Protein AF-A0A2G8LQI5-F1 (afdb_monomer_lite)

Organism: Stichopus japonicus (NCBI:txid307972)

Radius of gyration: 34.02 Å; chains: 1; bounding box: 77×57×128 Å

InterPro domains:
  IPR004107 Integrase, SAM-like, N-terminal [PF02899] (66-129)
  IPR010998 Integrase/recombinase, N-terminal [G3DSA:1.10.150.130] (59-156)

Structure (mmCIF, N/CA/C/O backbone):
data_AF-A0A2G8LQI5-F1
#
_entry.id   AF-A0A2G8LQI5-F1
#
loop_
_atom_site.group_PDB
_atom_site.id
_atom_site.type_symbol
_atom_site.label_atom_id
_atom_site.label_alt_id
_atom_site.label_comp_id
_atom_site.label_asym_id
_atom_site.label_entity_id
_atom_site.label_seq_id
_atom_site.pdbx_PDB_ins_code
_atom_site.Cartn_x
_atom_site.Cartn_y
_atom_site.Cartn_z
_atom_site.occupancy
_atom_site.B_iso_or_equiv
_atom_site.auth_seq_id
_atom_site.auth_comp_id
_atom_site.auth_asym_id
_atom_site.auth_atom_id
_atom_site.pdbx_PDB_model_num
ATOM 1 N N . MET A 1 1 ? -7.676 10.134 96.096 1.00 40.41 1 MET A N 1
ATOM 2 C CA . MET A 1 1 ? -7.642 11.490 95.504 1.00 40.41 1 MET A CA 1
ATOM 3 C C . MET A 1 1 ? -8.147 11.347 94.068 1.00 40.41 1 MET A C 1
ATOM 5 O O . MET A 1 1 ? -7.369 10.900 93.247 1.00 40.41 1 MET A O 1
ATOM 9 N N . VAL A 1 2 ? -9.440 11.398 93.711 1.00 31.50 2 VAL A N 1
ATOM 10 C CA . VAL A 1 2 ? -10.546 12.344 94.015 1.00 31.50 2 VAL A CA 1
ATOM 11 C C . VAL A 1 2 ? -10.170 13.766 93.579 1.00 31.50 2 VAL A C 1
ATOM 13 O O . VAL A 1 2 ? -9.143 14.243 94.061 1.00 31.50 2 VAL A O 1
ATOM 16 N N . PRO A 1 3 ? -10.900 14.379 92.617 1.00 37.12 3 PRO A N 1
ATOM 17 C CA . PRO A 1 3 ? -12.287 14.873 92.802 1.00 37.12 3 PRO A CA 1
ATOM 18 C C . PRO A 1 3 ? -13.317 14.183 91.868 1.00 37.12 3 PRO A C 1
ATOM 20 O O . PRO A 1 3 ? -13.000 13.973 90.705 1.00 37.12 3 PRO A O 1
ATOM 23 N N . THR A 1 4 ? -14.497 13.653 92.258 1.00 32.59 4 THR A N 1
ATOM 24 C CA . THR A 1 4 ? -15.730 14.234 92.876 1.00 32.59 4 THR A CA 1
ATOM 25 C C . THR A 1 4 ? -16.181 15.529 92.209 1.00 32.59 4 THR A C 1
ATOM 27 O O . THR A 1 4 ? -15.382 16.442 92.098 1.00 32.59 4 THR A O 1
ATOM 30 N N . HIS A 1 5 ? -17.433 15.794 91.848 1.00 31.67 5 HIS A N 1
ATOM 31 C CA . HIS A 1 5 ? -18.738 15.122 91.765 1.00 31.67 5 HIS A CA 1
ATOM 32 C C . HIS A 1 5 ? -19.637 16.230 91.159 1.00 31.67 5 HIS A C 1
ATOM 34 O O . HIS A 1 5 ? -19.403 17.396 91.458 1.00 31.67 5 HIS A O 1
ATOM 40 N N . HIS A 1 6 ? -20.670 15.921 90.373 1.00 31.66 6 HIS A N 1
ATOM 41 C CA . HIS A 1 6 ? -22.057 16.231 90.760 1.00 31.66 6 HIS A CA 1
ATOM 42 C C . HIS A 1 6 ? -23.078 15.896 89.666 1.00 31.66 6 HIS A C 1
ATOM 44 O O . HIS A 1 6 ? -22.913 16.168 88.483 1.00 31.66 6 HIS A O 1
ATOM 50 N N . ARG A 1 7 ? -24.143 15.264 90.161 1.00 32.34 7 ARG A N 1
ATOM 51 C CA . ARG A 1 7 ? -25.427 14.923 89.547 1.00 32.34 7 ARG A CA 1
ATOM 52 C C . ARG A 1 7 ? -26.179 16.180 89.085 1.00 32.34 7 ARG A C 1
ATOM 54 O O . ARG A 1 7 ? -26.126 17.176 89.795 1.00 32.34 7 ARG A O 1
ATOM 61 N N . ASN A 1 8 ? -27.034 16.072 88.066 1.00 30.62 8 ASN A N 1
ATOM 62 C CA . ASN A 1 8 ? -28.477 15.936 88.315 1.00 30.62 8 ASN A CA 1
ATOM 63 C C . ASN A 1 8 ? -29.303 15.646 87.059 1.00 30.62 8 ASN A C 1
ATOM 65 O O . ASN A 1 8 ? -28.970 16.048 85.951 1.00 30.62 8 ASN A O 1
ATOM 69 N N . ALA A 1 9 ? -30.388 14.916 87.309 1.00 35.66 9 ALA A N 1
ATOM 70 C CA . ALA A 1 9 ? -31.446 14.557 86.388 1.00 35.66 9 ALA A CA 1
ATOM 71 C C . ALA A 1 9 ? -32.364 15.745 86.067 1.00 35.66 9 ALA A C 1
ATOM 73 O O . ALA A 1 9 ? -32.581 16.623 86.901 1.00 35.66 9 ALA A O 1
ATOM 74 N N . GLY A 1 10 ? -32.967 15.689 84.883 1.00 29.38 10 GLY A N 1
ATOM 75 C CA . GLY A 1 10 ? -34.082 16.530 84.472 1.00 29.38 10 GLY A CA 1
ATOM 76 C C . GLY A 1 10 ? -34.367 16.318 82.989 1.00 29.38 10 GLY A C 1
ATOM 77 O O . GLY A 1 10 ? -33.642 16.838 82.149 1.00 29.38 10 GLY A O 1
ATOM 78 N N . GLY A 1 11 ? -35.405 15.539 82.660 1.00 32.41 11 GLY A N 1
ATOM 79 C CA . GLY A 1 11 ? -36.048 15.661 81.344 1.00 32.41 11 GLY A CA 1
ATOM 80 C C . GLY A 1 11 ? -36.571 17.094 81.163 1.00 32.41 11 GLY A C 1
ATOM 81 O O . GLY A 1 11 ? -36.714 17.804 82.164 1.00 32.41 11 GLY A O 1
ATOM 82 N N . PRO A 1 12 ? -36.921 17.531 79.939 1.00 35.00 12 PRO A N 1
ATOM 83 C CA . PRO A 1 12 ? -38.186 17.035 79.399 1.00 35.00 12 PRO A CA 1
ATOM 84 C C . PRO A 1 12 ? -38.341 17.084 77.855 1.00 35.00 12 PRO A C 1
ATOM 86 O O . PRO A 1 12 ? -37.499 17.581 77.116 1.00 35.00 12 PRO A O 1
ATOM 89 N N . THR A 1 13 ? -39.510 16.601 77.425 1.00 32.75 13 THR A N 1
ATOM 90 C CA . THR A 1 13 ? -40.293 17.036 76.254 1.00 32.75 13 THR A CA 1
ATOM 91 C C . THR A 1 13 ? -39.744 16.753 74.853 1.00 32.75 13 THR A C 1
ATOM 93 O O . THR A 1 13 ? -39.000 17.525 74.257 1.00 32.75 13 THR A O 1
ATOM 96 N N . ILE A 1 14 ? -40.298 15.690 74.262 1.00 35.06 14 ILE A N 1
ATOM 97 C CA . ILE A 1 14 ? -40.429 15.514 72.815 1.00 35.06 14 ILE A CA 1
ATOM 98 C C . ILE A 1 14 ? -41.298 16.659 72.274 1.00 35.06 14 ILE A C 1
ATOM 100 O O . ILE A 1 14 ? -42.486 16.739 72.587 1.00 35.06 14 ILE A O 1
ATOM 104 N N . GLN A 1 15 ? -40.713 17.529 71.453 1.00 33.00 15 GLN A N 1
ATOM 105 C CA . GLN A 1 15 ? -41.453 18.419 70.560 1.00 33.00 15 GLN A CA 1
ATOM 106 C C . GLN A 1 15 ? -41.235 17.956 69.122 1.00 33.00 15 GLN A C 1
ATOM 108 O O . GLN A 1 15 ? -40.106 17.872 68.644 1.00 33.00 15 GLN A O 1
ATOM 113 N N . ILE A 1 16 ? -42.343 17.634 68.461 1.00 35.78 16 ILE A N 1
ATOM 114 C CA . ILE A 1 16 ? -42.444 17.317 67.038 1.00 35.78 16 ILE A CA 1
ATOM 115 C C . ILE A 1 16 ? -42.474 18.645 66.271 1.00 35.78 16 ILE A C 1
ATOM 117 O O . ILE A 1 16 ? -43.413 19.416 66.483 1.00 35.78 16 ILE A O 1
ATOM 121 N N . PRO A 1 17 ? -41.532 18.922 65.353 1.00 34.59 17 PRO A N 1
ATOM 122 C CA . PRO A 1 17 ? -41.708 19.975 64.371 1.00 34.59 17 PRO A CA 1
ATOM 123 C C . PRO A 1 17 ? -42.418 19.408 63.138 1.00 34.59 17 PRO A C 1
ATOM 125 O O . PRO A 1 17 ? -41.944 18.504 62.452 1.00 34.59 17 PRO A O 1
ATOM 128 N N . THR A 1 18 ? -43.590 19.985 62.923 1.00 32.88 18 THR A N 1
ATOM 129 C CA . THR A 1 18 ? -44.419 20.088 61.724 1.00 32.88 18 THR A CA 1
ATOM 130 C C . THR A 1 18 ? -43.681 19.965 60.387 1.00 32.88 18 THR A C 1
ATOM 132 O O . THR A 1 18 ? -42.582 20.477 60.180 1.00 32.88 18 THR A O 1
ATOM 135 N N . GLY A 1 19 ? -44.345 19.281 59.454 1.00 32.38 19 GLY A N 1
ATOM 136 C CA . GLY A 1 19 ? -43.766 18.801 58.211 1.00 32.38 19 GLY A CA 1
ATOM 137 C C . GLY A 1 19 ? -43.373 19.887 57.211 1.00 32.38 19 GLY A C 1
ATOM 138 O O . GLY A 1 19 ? -44.111 20.831 56.939 1.00 32.38 19 GLY A O 1
ATOM 139 N N . ARG A 1 20 ? -42.221 19.661 56.578 1.00 35.16 20 ARG A N 1
ATOM 140 C CA . ARG A 1 20 ? -41.921 20.142 55.229 1.00 35.16 20 ARG A CA 1
ATOM 141 C C . ARG A 1 20 ? -42.228 19.006 54.258 1.00 35.16 20 ARG A C 1
ATOM 143 O O . ARG A 1 20 ? -41.591 17.959 54.323 1.00 35.16 20 ARG A O 1
ATOM 150 N N . GLN A 1 21 ? -43.206 19.212 53.380 1.00 37.56 21 GLN A N 1
ATOM 151 C CA . GLN A 1 21 ? -43.431 18.342 52.227 1.00 37.56 21 GLN A CA 1
ATOM 152 C C . GLN A 1 21 ? -42.153 18.300 51.378 1.00 37.56 21 GLN A C 1
ATOM 154 O O . GLN A 1 21 ? -41.663 19.337 50.929 1.00 37.56 21 GLN A O 1
ATOM 159 N N . ALA A 1 22 ? -41.604 17.103 51.184 1.00 36.16 22 ALA A N 1
ATOM 160 C CA . ALA A 1 22 ? -40.599 16.852 50.162 1.00 36.16 22 ALA A CA 1
ATOM 161 C C . ALA A 1 22 ? -41.266 16.956 48.775 1.00 36.16 22 ALA A C 1
ATOM 163 O O . ALA A 1 22 ? -42.381 16.451 48.616 1.00 36.16 22 ALA A O 1
ATOM 164 N N . PRO A 1 23 ? -40.631 17.578 47.766 1.00 36.12 23 PRO A N 1
ATOM 165 C CA . PRO A 1 23 ? -41.157 17.543 46.409 1.00 36.12 23 PRO A CA 1
ATOM 166 C C . PRO A 1 23 ? -41.102 16.105 45.876 1.00 36.12 23 PRO A C 1
ATOM 168 O O . PRO A 1 23 ? -40.098 15.410 46.048 1.00 36.12 23 PRO A O 1
ATOM 171 N N . LEU A 1 24 ? -42.189 15.673 45.235 1.00 40.00 24 LEU A N 1
ATOM 172 C CA . LEU A 1 24 ? -42.291 14.411 44.499 1.00 40.00 24 LEU A CA 1
ATOM 173 C C . LEU A 1 24 ? -41.143 14.268 43.480 1.00 40.00 24 LEU A C 1
ATOM 175 O O . LEU A 1 24 ? -40.733 15.271 42.888 1.00 40.00 24 LEU A O 1
ATOM 179 N N . PRO A 1 25 ? -40.634 13.047 43.231 1.00 33.56 25 PRO A N 1
ATOM 180 C CA . PRO A 1 25 ? -39.611 12.836 42.222 1.00 33.56 25 PRO A CA 1
ATOM 181 C C . PRO A 1 25 ? -40.220 13.084 40.842 1.00 33.56 25 PRO A C 1
ATOM 183 O O . PRO A 1 25 ? -41.088 12.342 40.389 1.00 33.56 25 PRO A O 1
ATOM 186 N N . THR A 1 26 ? -39.765 14.144 40.179 1.00 37.22 26 THR A N 1
ATOM 187 C CA . THR A 1 26 ? -40.088 14.427 38.783 1.00 37.22 26 THR A CA 1
ATOM 188 C C . THR A 1 26 ? -39.601 13.257 37.933 1.00 37.22 26 THR A C 1
ATOM 190 O O . THR A 1 26 ? -38.397 12.985 37.873 1.00 37.22 26 THR A O 1
ATOM 193 N N . GLU A 1 27 ? -40.535 12.543 37.306 1.00 34.50 27 GLU A N 1
ATOM 194 C CA . GLU A 1 27 ? -40.234 11.526 36.305 1.00 34.50 27 GLU A CA 1
ATOM 195 C C . GLU A 1 27 ? -39.302 12.129 35.250 1.00 34.50 27 GLU A C 1
ATOM 197 O O . GLU A 1 27 ? -39.616 13.130 34.601 1.00 34.50 27 GLU A O 1
ATOM 202 N N . ARG A 1 28 ? -38.110 11.542 35.104 1.00 37.41 28 ARG A N 1
ATOM 203 C CA . ARG A 1 28 ? -37.225 11.887 33.993 1.00 37.41 28 ARG A CA 1
ATOM 204 C C . ARG A 1 28 ? -37.904 11.394 32.716 1.00 37.41 28 ARG A C 1
ATOM 206 O O . ARG A 1 28 ? -38.265 10.217 32.677 1.00 37.41 28 ARG A O 1
ATOM 213 N N . PRO A 1 29 ? -38.040 12.222 31.669 1.00 34.25 29 PRO A N 1
ATOM 214 C CA . PRO A 1 29 ? -38.559 11.740 30.402 1.00 34.25 29 PRO A CA 1
ATOM 215 C C . PRO A 1 29 ? -37.653 10.616 29.891 1.00 34.25 29 PRO A C 1
ATOM 217 O O . PRO A 1 29 ? -36.450 10.801 29.680 1.00 34.25 29 PRO A O 1
ATOM 220 N N . HIS A 1 30 ? -38.240 9.430 29.747 1.00 34.91 30 HIS A N 1
ATOM 221 C CA . HIS A 1 30 ? -37.615 8.273 29.130 1.00 34.91 30 HIS A CA 1
ATOM 222 C C . HIS A 1 30 ? -37.471 8.576 27.638 1.00 34.91 30 HIS A C 1
ATOM 224 O O . HIS A 1 30 ? -38.396 8.374 26.854 1.00 34.91 30 HIS A O 1
ATOM 230 N N . ASN A 1 31 ? -36.330 9.148 27.251 1.00 37.12 31 ASN A N 1
ATOM 231 C CA . ASN A 1 31 ? -36.003 9.286 25.840 1.00 37.12 31 ASN A CA 1
ATOM 232 C C . ASN A 1 31 ? -35.772 7.878 25.272 1.00 37.12 31 ASN A C 1
ATOM 234 O O . ASN A 1 31 ? -34.944 7.146 25.825 1.00 37.12 31 ASN A O 1
ATOM 238 N N . PRO A 1 32 ? -36.466 7.491 24.188 1.00 33.66 32 PRO A N 1
ATOM 239 C CA . PRO A 1 32 ? -36.180 6.237 23.511 1.00 33.66 32 PRO A CA 1
ATOM 240 C C . PRO A 1 32 ? -34.728 6.248 23.002 1.00 33.66 32 PRO A C 1
ATOM 242 O O . PRO A 1 32 ? -34.177 7.328 22.743 1.00 33.66 32 PRO A O 1
ATOM 245 N N . PRO A 1 33 ? -34.083 5.075 22.867 1.00 36.00 33 PRO A N 1
ATOM 246 C CA . PRO A 1 33 ? -32.725 4.995 22.353 1.00 36.00 33 PRO A CA 1
ATOM 247 C C . PRO A 1 33 ? -32.666 5.683 20.989 1.00 36.00 33 PRO A C 1
ATOM 249 O O . PRO A 1 33 ? -33.419 5.359 20.069 1.00 36.00 33 PRO A O 1
ATOM 252 N N . ARG A 1 34 ? -31.792 6.688 20.876 1.00 37.09 34 ARG A N 1
ATOM 253 C CA . ARG A 1 34 ? -31.523 7.356 19.606 1.00 37.09 34 ARG A CA 1
ATOM 254 C C . ARG A 1 34 ? -30.952 6.310 18.660 1.00 37.09 34 ARG A C 1
ATOM 256 O O . ARG A 1 34 ? -29.820 5.872 18.839 1.00 37.09 34 ARG A O 1
ATOM 263 N N . HIS A 1 35 ? -31.723 5.936 17.646 1.00 34.88 35 HIS A N 1
ATOM 264 C CA . HIS A 1 35 ? -31.191 5.255 16.476 1.00 34.88 35 HIS A CA 1
ATOM 265 C C . HIS A 1 35 ? -30.284 6.244 15.739 1.00 34.88 35 HIS A C 1
ATOM 267 O O . HIS A 1 35 ? -30.716 6.965 14.844 1.00 34.88 35 HIS A O 1
ATOM 273 N N . HIS A 1 36 ? -29.027 6.335 16.164 1.00 44.41 36 HIS A N 1
ATOM 274 C CA . HIS A 1 36 ? -27.997 6.919 15.328 1.00 44.41 36 HIS A CA 1
ATOM 275 C C . HIS A 1 36 ? -27.775 5.937 14.180 1.00 44.41 36 HIS A C 1
ATOM 277 O O . HIS A 1 36 ? -27.296 4.824 14.400 1.00 44.41 36 HIS A O 1
ATOM 283 N N . GLU A 1 37 ? -28.160 6.324 12.959 1.00 47.41 37 GLU A N 1
ATOM 284 C CA . GLU A 1 37 ? -27.655 5.636 11.774 1.00 47.41 37 GLU A CA 1
ATOM 285 C C . GLU A 1 37 ? -26.129 5.581 11.900 1.00 47.41 37 GLU A C 1
ATOM 287 O O . GLU A 1 37 ? -25.498 6.619 12.141 1.00 47.41 37 GLU A O 1
ATOM 292 N N . PRO A 1 38 ? -25.519 4.386 11.819 1.00 52.34 38 PRO A N 1
ATOM 293 C CA . PRO A 1 38 ? -24.093 4.274 12.020 1.00 52.34 38 PRO A CA 1
ATOM 294 C C . PRO A 1 38 ? -23.386 5.123 10.953 1.00 52.34 38 PRO A C 1
ATOM 296 O O . PRO A 1 38 ? -23.703 4.990 9.765 1.00 52.34 38 PRO A O 1
ATOM 299 N N . PRO A 1 39 ? -22.442 5.998 11.344 1.00 55.47 39 PRO A N 1
ATOM 300 C CA . PRO A 1 39 ? -21.704 6.822 10.398 1.00 55.47 39 PRO A CA 1
ATOM 301 C C . PRO A 1 39 ? -21.092 5.935 9.314 1.00 55.47 39 PRO A C 1
ATOM 303 O O . PRO A 1 39 ? -20.431 4.935 9.592 1.00 55.47 39 PRO A O 1
ATOM 306 N N . SER A 1 40 ? -21.326 6.298 8.055 1.00 63.81 40 SER A N 1
ATOM 307 C CA . SER A 1 40 ? -20.997 5.460 6.896 1.00 63.81 40 SER A CA 1
ATOM 308 C C . SER A 1 40 ? -19.489 5.269 6.669 1.00 63.81 40 SER A C 1
ATOM 310 O O . SER A 1 40 ? -19.091 4.392 5.898 1.00 63.81 40 SER A O 1
ATOM 312 N N . SER A 1 41 ? -18.638 6.048 7.351 1.00 80.06 41 SER A N 1
ATOM 313 C CA . SER A 1 41 ? -17.176 5.987 7.254 1.00 80.06 41 SER A CA 1
ATOM 314 C C . SER A 1 41 ? -16.494 6.213 8.607 1.00 80.06 41 SER A C 1
ATOM 316 O O . SER A 1 41 ? -16.906 7.072 9.386 1.00 80.06 41 SER A O 1
ATOM 318 N N . CYS A 1 42 ? -15.379 5.512 8.852 1.00 84.06 42 CYS A N 1
ATOM 319 C CA . CYS A 1 42 ? -14.547 5.675 10.049 1.00 84.06 42 CYS A CA 1
ATOM 320 C C . CYS A 1 42 ? -14.010 7.100 10.213 1.00 84.06 42 CYS A C 1
ATOM 322 O O . CYS A 1 42 ? -13.712 7.533 11.323 1.00 84.06 42 CYS A O 1
ATOM 324 N N . VAL A 1 43 ? -13.825 7.804 9.092 1.00 87.56 43 VAL A N 1
ATOM 325 C CA . VAL A 1 43 ? -13.369 9.197 9.069 1.00 87.56 43 VAL A CA 1
ATOM 326 C C . VAL A 1 43 ? -14.443 10.111 9.637 1.00 87.56 43 VAL A C 1
ATOM 328 O O . VAL A 1 43 ? -14.124 10.993 10.425 1.00 87.56 43 VAL A O 1
ATOM 331 N N . GLU A 1 44 ? -15.706 9.860 9.297 1.00 86.38 44 GLU A N 1
ATOM 332 C CA . GLU A 1 44 ? -16.818 10.670 9.782 1.00 86.38 44 GLU A CA 1
ATOM 333 C C . GLU A 1 44 ? -17.021 10.494 11.285 1.00 86.38 44 GLU A C 1
ATOM 335 O O . GLU A 1 44 ? -17.158 11.477 12.005 1.00 86.38 44 GLU A O 1
ATOM 340 N N . THR A 1 45 ? -16.919 9.261 11.793 1.00 85.88 45 THR A N 1
ATOM 341 C CA . THR A 1 45 ? -16.983 9.020 13.242 1.00 85.88 45 THR A CA 1
ATOM 342 C C . THR A 1 45 ? -15.888 9.769 13.997 1.00 85.88 45 THR A C 1
ATOM 344 O O . THR A 1 45 ? -16.149 10.382 15.029 1.00 85.88 45 THR A O 1
ATOM 347 N N . LEU A 1 46 ? -14.656 9.741 13.478 1.00 86.62 46 LEU A N 1
ATOM 348 C CA . LEU A 1 46 ? -13.532 10.432 14.103 1.00 86.62 46 LEU A CA 1
ATOM 349 C C . LEU A 1 46 ? -13.698 11.958 14.040 1.00 86.62 46 LEU A C 1
ATOM 351 O O . LEU A 1 46 ? -13.436 12.635 15.033 1.00 86.62 46 LEU A O 1
ATOM 355 N N . ARG A 1 47 ? -14.172 12.493 12.908 1.00 90.06 47 ARG A N 1
ATOM 356 C CA . ARG A 1 47 ? -14.476 13.921 12.746 1.00 90.06 47 ARG A CA 1
ATOM 357 C C . ARG A 1 47 ? -15.522 14.377 13.762 1.00 90.06 47 ARG A C 1
ATOM 359 O O . ARG A 1 47 ? -15.270 15.328 14.498 1.00 90.06 47 ARG A O 1
ATOM 366 N N . LEU A 1 48 ? -16.651 13.670 13.846 1.00 87.94 48 LEU A N 1
ATOM 367 C CA . LEU A 1 48 ? -17.731 13.965 14.792 1.00 87.94 48 LEU A CA 1
ATOM 368 C C . LEU A 1 48 ? -17.255 13.882 16.245 1.00 87.94 48 LEU A C 1
ATOM 370 O O . LEU A 1 48 ? -17.604 14.738 17.055 1.00 87.94 48 LEU A O 1
ATOM 374 N N . SER A 1 49 ? -16.424 12.889 16.575 1.00 87.25 49 SER A N 1
ATOM 375 C CA . SER A 1 49 ? -15.842 12.746 17.912 1.00 87.25 49 SER A CA 1
ATOM 376 C C . SER A 1 49 ? -14.985 13.958 18.296 1.00 87.25 49 SER A C 1
ATOM 378 O O . SER A 1 49 ? -15.165 14.518 19.376 1.00 87.25 49 SER A O 1
ATOM 380 N N . LEU A 1 50 ? -14.111 14.424 17.397 1.00 89.31 50 LEU A N 1
ATOM 381 C CA . LEU A 1 50 ? -13.271 15.602 17.634 1.00 89.31 50 LEU A CA 1
ATOM 382 C C . LEU A 1 50 ? -14.096 16.889 17.750 1.00 89.31 50 LEU A C 1
ATOM 384 O O . LEU A 1 50 ? -13.852 17.697 18.643 1.00 89.31 50 LEU A O 1
ATOM 388 N N . GLN A 1 51 ? -15.107 17.060 16.901 1.00 90.75 51 GLN A N 1
ATOM 389 C CA . GLN A 1 51 ? -16.008 18.211 16.985 1.00 90.75 51 GLN A CA 1
ATOM 390 C C . GLN A 1 51 ? -16.809 18.208 18.295 1.00 90.75 51 GLN A C 1
ATOM 392 O O . GLN A 1 51 ? -16.933 19.243 18.945 1.00 90.75 51 GLN A O 1
ATOM 397 N N . THR A 1 52 ? -17.281 17.039 18.737 1.00 89.62 52 THR A N 1
ATOM 398 C CA . THR A 1 52 ? -17.986 16.880 20.023 1.00 89.62 52 THR A CA 1
ATOM 399 C C . THR A 1 52 ? -17.069 17.175 21.213 1.00 89.62 52 THR A C 1
ATOM 401 O O . THR A 1 52 ? -17.522 17.708 22.222 1.00 89.62 52 THR A O 1
ATOM 404 N N . ALA A 1 53 ? -15.769 16.896 21.087 1.00 89.19 53 ALA A N 1
ATOM 405 C CA . ALA A 1 53 ? -14.755 17.265 22.075 1.00 89.19 53 ALA A CA 1
ATOM 406 C C . ALA A 1 53 ? -14.368 18.762 22.046 1.00 89.19 53 ALA A C 1
ATOM 408 O O . ALA A 1 53 ? -13.510 19.182 22.821 1.00 89.19 53 ALA A O 1
ATOM 409 N N . GLY A 1 54 ? -14.989 19.572 21.179 1.00 94.12 54 GLY A N 1
ATOM 410 C CA . GLY A 1 54 ? -14.790 21.021 21.108 1.00 94.12 54 GLY A CA 1
ATOM 411 C C . GLY A 1 54 ? -13.641 21.473 20.203 1.00 94.12 54 GLY A C 1
ATOM 412 O O . GLY A 1 54 ? -13.284 22.651 20.225 1.00 94.12 54 GLY A O 1
ATOM 413 N N . PHE A 1 55 ? -13.051 20.577 19.403 1.00 94.81 55 PHE A N 1
ATOM 414 C CA . PHE A 1 55 ? -12.025 20.973 18.436 1.00 94.81 55 PHE A CA 1
ATOM 415 C C . PHE A 1 55 ? -12.646 21.702 17.230 1.00 94.81 55 PHE A C 1
ATOM 417 O O . PHE A 1 55 ? -13.703 21.285 16.745 1.00 94.81 55 PHE A O 1
ATOM 424 N N . PRO A 1 56 ? -11.988 22.750 16.691 1.00 95.81 56 PRO A N 1
ATOM 425 C CA . PRO A 1 56 ? -12.447 23.420 15.477 1.00 95.81 56 PRO A CA 1
ATOM 426 C C . PRO A 1 56 ? -12.560 22.455 14.280 1.00 95.81 56 PRO A C 1
ATOM 428 O O . PRO A 1 56 ? -11.734 21.542 14.168 1.00 95.81 56 PRO A O 1
ATOM 431 N N . PRO A 1 57 ? -13.506 22.671 13.342 1.00 92.75 57 PRO A N 1
ATOM 432 C CA . PRO A 1 57 ? -13.696 21.795 12.181 1.00 92.75 57 PRO A CA 1
ATOM 433 C C . PRO A 1 57 ? -12.421 21.566 11.358 1.00 92.75 57 PRO A C 1
ATOM 435 O O . PRO A 1 57 ? -12.116 20.428 11.016 1.00 92.75 57 PRO A O 1
ATOM 438 N N . GLU A 1 58 ? -11.624 22.614 11.135 1.00 94.75 58 GLU A N 1
ATOM 439 C CA . GLU A 1 58 ? -10.360 22.523 10.389 1.00 94.75 58 GLU A CA 1
ATOM 440 C C . GLU A 1 58 ? -9.335 21.602 11.071 1.00 94.75 58 GLU A C 1
ATOM 442 O O . GLU A 1 58 ? -8.616 20.853 10.408 1.00 94.75 58 GLU A O 1
ATOM 447 N N . VAL A 1 59 ? -9.290 21.603 12.409 1.00 94.62 59 VAL A N 1
ATOM 448 C CA . VAL A 1 59 ? -8.416 20.705 13.180 1.00 94.62 59 VAL A CA 1
ATOM 449 C C . VAL A 1 59 ? -8.894 19.262 13.048 1.00 94.62 59 VAL A C 1
ATOM 451 O O . VAL A 1 59 ? -8.074 18.357 12.885 1.00 94.62 59 VAL A O 1
ATOM 454 N N . ALA A 1 60 ? -10.211 19.040 13.085 1.00 92.00 60 ALA A N 1
ATOM 455 C CA . ALA A 1 60 ? -10.788 17.717 12.881 1.00 92.00 60 ALA A CA 1
ATOM 456 C C . ALA A 1 60 ? -10.478 17.177 11.475 1.00 92.00 60 ALA A C 1
ATOM 458 O O . ALA A 1 60 ? -10.097 16.013 11.350 1.00 92.00 60 ALA A O 1
ATOM 459 N N . ASP A 1 61 ? -10.556 18.020 10.442 1.00 91.56 61 ASP A N 1
ATOM 460 C CA . ASP A 1 61 ? -10.232 17.640 9.063 1.00 91.56 61 ASP A CA 1
ATOM 461 C C . ASP A 1 61 ? -8.758 17.240 8.895 1.00 91.56 61 ASP A C 1
ATOM 463 O O . ASP A 1 61 ? -8.457 16.181 8.341 1.00 91.56 61 ASP A O 1
ATOM 467 N N . ILE A 1 62 ? -7.825 18.000 9.473 1.00 93.88 62 ILE A N 1
ATOM 468 C CA . ILE A 1 62 ? -6.399 17.630 9.458 1.00 93.88 62 ILE A CA 1
ATOM 469 C C . ILE A 1 62 ? -6.153 16.332 10.243 1.00 93.88 62 ILE A C 1
ATOM 471 O O . ILE A 1 62 ? -5.351 15.482 9.841 1.00 93.88 62 ILE A O 1
ATOM 475 N N . ALA A 1 63 ? -6.831 16.149 11.376 1.00 92.12 63 ALA A N 1
ATOM 476 C CA . ALA A 1 63 ? -6.650 14.970 12.213 1.00 92.12 63 ALA A CA 1
ATOM 477 C C . ALA A 1 63 ? -7.123 13.684 11.519 1.00 92.12 63 ALA A C 1
ATOM 479 O O . ALA A 1 63 ? -6.467 12.642 11.643 1.00 92.12 63 ALA A O 1
ATOM 480 N N . VAL A 1 64 ? -8.223 13.729 10.759 1.00 90.25 64 VAL A N 1
ATOM 481 C CA . VAL A 1 64 ? -8.689 12.547 10.020 1.00 90.25 64 VAL A CA 1
ATOM 482 C C . VAL A 1 64 ? -7.758 12.175 8.860 1.00 90.25 64 VAL A C 1
ATOM 484 O O . VAL A 1 64 ? -7.596 10.982 8.575 1.00 90.25 64 VAL A O 1
ATOM 487 N N . ASP A 1 65 ? -7.056 13.152 8.275 1.00 90.31 65 ASP A N 1
ATOM 488 C CA . ASP A 1 65 ? -6.058 12.942 7.216 1.00 90.31 65 ASP A CA 1
ATOM 489 C C . ASP A 1 65 ? -4.807 12.183 7.686 1.00 90.31 65 ASP A C 1
ATOM 491 O O . ASP A 1 65 ? -4.078 11.596 6.875 1.00 90.31 65 ASP A O 1
ATOM 495 N N . ALA A 1 66 ? -4.590 12.073 9.003 1.00 89.94 66 ALA A N 1
ATOM 496 C CA . ALA A 1 66 ? -3.537 11.229 9.567 1.00 89.94 66 ALA A CA 1
ATOM 497 C C . ALA A 1 66 ? -3.659 9.759 9.116 1.00 89.94 66 ALA A C 1
ATOM 499 O O . ALA A 1 66 ? -2.669 9.016 9.056 1.00 89.94 66 ALA A O 1
ATOM 500 N N . ARG A 1 67 ? -4.872 9.305 8.768 1.00 89.62 67 ARG A N 1
ATOM 501 C CA . ARG A 1 67 ? -5.115 7.951 8.271 1.00 89.62 67 ARG A CA 1
ATOM 502 C C . ARG A 1 67 ? -5.142 7.942 6.741 1.00 89.62 67 ARG A C 1
ATOM 504 O O . ARG A 1 67 ? -6.080 8.396 6.103 1.00 89.62 67 ARG A O 1
ATOM 511 N N . ARG A 1 68 ? -4.142 7.291 6.130 1.00 88.50 68 ARG A N 1
ATOM 512 C CA . ARG A 1 68 ? -4.066 7.117 4.663 1.00 88.50 68 ARG A CA 1
ATOM 513 C C . ARG A 1 68 ? -5.376 6.577 4.076 1.00 88.50 68 ARG A C 1
ATOM 515 O O . ARG A 1 68 ? -5.918 5.597 4.591 1.00 88.50 68 ARG A O 1
ATOM 522 N N . GLN A 1 69 ? -5.772 7.082 2.906 1.00 87.94 69 GLN A N 1
ATOM 523 C CA . GLN A 1 69 ? -6.986 6.653 2.189 1.00 87.94 69 GLN A CA 1
ATOM 524 C C . GLN A 1 69 ? -7.101 5.129 1.999 1.00 87.94 69 GLN A C 1
ATOM 526 O O . GLN A 1 69 ? -8.195 4.572 2.055 1.00 87.94 69 GLN A O 1
ATOM 531 N N . SER A 1 70 ? -5.987 4.412 1.794 1.00 88.00 70 SER A N 1
ATOM 532 C CA . SER A 1 70 ? -6.019 2.944 1.693 1.00 88.00 70 SER A CA 1
ATOM 533 C C . SER A 1 70 ? -6.474 2.272 2.994 1.00 88.00 70 SER A C 1
ATOM 535 O O . SER A 1 70 ? -7.133 1.233 2.963 1.00 88.00 70 SER A O 1
ATOM 537 N N . THR A 1 71 ? -6.094 2.848 4.136 1.00 90.56 71 THR A N 1
ATOM 538 C CA . THR A 1 71 ? -6.484 2.381 5.467 1.00 90.56 71 THR A CA 1
ATOM 539 C C . THR A 1 71 ? -7.940 2.731 5.743 1.00 90.56 71 THR A C 1
ATOM 541 O O . THR A 1 71 ? -8.661 1.839 6.171 1.00 90.56 71 THR A O 1
ATOM 544 N N . VAL A 1 72 ? -8.387 3.948 5.403 1.00 92.38 72 VAL A N 1
ATOM 545 C CA . VAL A 1 72 ? -9.803 4.362 5.490 1.00 92.38 72 VAL A CA 1
ATOM 546 C C . VAL A 1 72 ? -10.699 3.382 4.735 1.00 92.38 72 VAL A C 1
ATOM 548 O O . VAL A 1 72 ? -11.519 2.713 5.346 1.00 92.38 72 VAL A O 1
ATOM 551 N N . LYS A 1 73 ? -10.430 3.132 3.445 1.00 92.12 73 LYS A N 1
ATOM 552 C CA . LYS A 1 73 ? -11.193 2.154 2.640 1.00 92.12 73 LYS A CA 1
ATOM 553 C C . LYS A 1 73 ? -11.212 0.749 3.249 1.00 92.12 73 LYS A C 1
ATOM 555 O O . LYS A 1 73 ? -12.199 0.025 3.145 1.00 92.12 73 LYS A O 1
ATOM 560 N N . THR A 1 74 ? -10.098 0.333 3.855 1.00 93.19 74 THR A N 1
ATOM 561 C CA . THR A 1 74 ? -10.013 -0.972 4.524 1.00 93.19 74 THR A CA 1
ATOM 562 C C . THR A 1 74 ? -10.855 -1.001 5.795 1.00 93.19 74 THR A C 1
ATOM 564 O O . THR A 1 74 ? -11.453 -2.034 6.086 1.00 93.19 74 THR A O 1
ATOM 567 N N . TYR A 1 75 ? -10.877 0.096 6.549 1.00 94.88 75 TYR A N 1
ATOM 568 C CA . TYR A 1 75 ? -11.620 0.227 7.795 1.00 94.88 75 TYR A CA 1
ATOM 569 C C . TYR A 1 75 ? -13.114 0.335 7.515 1.00 94.88 75 TYR A C 1
ATOM 571 O O . TYR A 1 75 ? -13.854 -0.471 8.059 1.00 94.88 75 TYR A O 1
ATOM 579 N N . ASP A 1 76 ? -13.540 1.188 6.585 1.00 94.00 76 ASP A N 1
ATOM 580 C CA . ASP A 1 76 ? -14.946 1.350 6.193 1.00 94.00 76 ASP A CA 1
ATOM 581 C C . ASP A 1 76 ? -15.563 0.019 5.757 1.00 94.00 76 ASP A C 1
ATOM 583 O O . ASP A 1 76 ? -16.615 -0.384 6.243 1.00 94.00 76 ASP A O 1
ATOM 587 N N . SER A 1 77 ? -14.850 -0.760 4.937 1.00 94.69 77 SER A N 1
ATOM 588 C CA . SER A 1 77 ? -15.302 -2.101 4.541 1.00 94.69 77 SER A CA 1
ATOM 589 C C . SER A 1 77 ? -15.489 -3.060 5.728 1.00 94.69 77 SER A C 1
ATOM 591 O O . SER A 1 77 ? -16.271 -4.007 5.642 1.00 94.69 77 SER A O 1
ATOM 593 N N . ARG A 1 78 ? -14.731 -2.881 6.811 1.00 95.81 78 ARG A N 1
ATOM 594 C CA . ARG A 1 78 ? -14.734 -3.771 7.983 1.00 95.81 78 ARG A CA 1
ATOM 595 C C . ARG A 1 78 ? -15.791 -3.322 8.971 1.00 95.81 78 ARG A C 1
ATOM 597 O O . ARG A 1 78 ? -16.530 -4.165 9.468 1.00 95.81 78 ARG A O 1
ATOM 604 N N . LEU A 1 79 ? -15.885 -2.015 9.178 1.00 95.81 79 LEU A N 1
ATOM 605 C CA . LEU A 1 79 ? -16.921 -1.381 9.968 1.00 95.81 79 LEU A CA 1
ATOM 606 C C . LEU A 1 79 ? -18.296 -1.632 9.378 1.00 95.81 79 LEU A C 1
ATOM 608 O O . LEU A 1 79 ? -19.171 -2.017 10.126 1.00 95.81 79 LEU A O 1
ATOM 612 N N . HIS A 1 80 ? -18.467 -1.580 8.056 1.00 95.56 80 HIS A N 1
ATOM 613 C CA . HIS A 1 80 ? -19.747 -1.915 7.437 1.00 95.56 80 HIS A CA 1
ATOM 614 C C . HIS A 1 80 ? -20.250 -3.310 7.849 1.00 95.56 80 HIS A C 1
ATOM 616 O O . HIS A 1 80 ? -21.377 -3.456 8.308 1.00 95.56 80 HIS A O 1
ATOM 622 N N . ARG A 1 81 ? -19.392 -4.340 7.774 1.00 96.44 81 ARG A N 1
ATOM 623 C CA . ARG A 1 81 ? -19.760 -5.693 8.232 1.00 96.44 81 ARG A CA 1
ATOM 624 C C . ARG A 1 81 ? -20.010 -5.748 9.744 1.00 96.44 81 ARG A C 1
ATOM 626 O O . ARG A 1 81 ? -20.869 -6.508 10.170 1.00 96.44 81 ARG A O 1
ATOM 633 N N . TYR A 1 82 ? -19.259 -4.984 10.533 1.00 97.06 82 TYR A N 1
ATOM 634 C CA . TYR A 1 82 ? -19.451 -4.905 11.980 1.00 97.06 82 TYR A CA 1
ATOM 635 C C . TYR A 1 82 ? -20.759 -4.198 12.361 1.00 97.06 82 TYR A C 1
ATOM 637 O O . TYR A 1 82 ? -21.448 -4.675 13.245 1.00 97.06 82 TYR A O 1
ATOM 645 N N . TYR A 1 83 ? -21.141 -3.126 11.669 1.00 95.31 83 TYR A N 1
ATOM 646 C CA . TYR A 1 83 ? -22.382 -2.391 11.909 1.00 95.31 83 TYR A CA 1
ATOM 647 C C . TYR A 1 83 ? -23.614 -3.225 11.574 1.00 95.31 83 TYR A C 1
ATOM 649 O O . TYR A 1 83 ? -24.563 -3.224 12.347 1.00 95.31 83 TYR A O 1
ATOM 657 N N . VAL A 1 84 ? -23.571 -3.991 10.477 1.00 95.75 84 VAL A N 1
ATOM 658 C CA . VAL A 1 84 ? -24.624 -4.972 10.166 1.00 95.75 84 VAL A CA 1
ATOM 659 C C . VAL A 1 84 ? -24.748 -5.987 11.302 1.00 95.75 84 VAL A C 1
ATOM 661 O O . VAL A 1 84 ? -25.826 -6.160 11.853 1.00 95.75 84 VAL A O 1
ATOM 664 N N . TRP A 1 85 ? -23.627 -6.583 11.720 1.00 97.38 85 TRP A N 1
ATOM 665 C CA . TRP A 1 85 ? -23.622 -7.529 12.835 1.00 97.38 85 TRP A CA 1
ATOM 666 C C . TRP A 1 85 ? -24.142 -6.909 14.140 1.00 97.38 85 TRP A C 1
ATOM 668 O O . TRP A 1 85 ? -24.907 -7.545 14.855 1.00 97.38 85 TRP A O 1
ATOM 678 N N . ALA A 1 86 ? -23.752 -5.671 14.450 1.00 96.12 86 ALA A N 1
ATOM 679 C CA . ALA A 1 86 ? -24.181 -4.974 15.656 1.00 96.12 86 ALA A CA 1
ATOM 680 C C . ALA A 1 86 ? -25.697 -4.725 15.645 1.00 96.12 86 ALA A C 1
ATOM 682 O O . ALA A 1 86 ? -26.358 -4.995 16.645 1.00 96.12 86 ALA A O 1
ATOM 683 N N . GLY A 1 87 ? -26.255 -4.319 14.498 1.00 95.19 87 GLY A N 1
ATOM 684 C CA . GLY A 1 87 ? -27.700 -4.186 14.302 1.00 95.19 87 GLY A CA 1
ATOM 685 C C . GLY A 1 87 ? -28.445 -5.507 14.500 1.00 95.19 87 GLY A C 1
ATOM 686 O O . GLY A 1 87 ? -29.415 -5.552 15.254 1.00 95.19 87 GLY A O 1
ATOM 687 N N . ASP A 1 88 ? -27.938 -6.594 13.913 1.00 96.69 88 ASP A N 1
ATOM 688 C CA . ASP A 1 88 ? -28.529 -7.935 14.035 1.00 96.69 88 ASP A CA 1
ATOM 689 C C . ASP A 1 88 ? -28.479 -8.487 15.476 1.00 96.69 88 ASP A C 1
ATOM 691 O O . ASP A 1 88 ? -29.266 -9.360 15.837 1.00 96.69 88 ASP A O 1
ATOM 695 N N . ASN A 1 89 ? -27.558 -7.988 16.309 1.00 96.00 89 ASN A N 1
ATOM 696 C CA . ASN A 1 89 ? -27.325 -8.460 17.679 1.00 96.00 89 ASN A CA 1
ATOM 697 C C . ASN A 1 89 ? -27.707 -7.426 18.755 1.00 96.00 89 ASN A C 1
ATOM 699 O O . ASN A 1 89 ? -27.316 -7.588 19.912 1.00 96.00 89 ASN A O 1
ATOM 703 N N . ALA A 1 90 ? -28.452 -6.373 18.391 1.00 93.94 90 ALA A N 1
ATOM 704 C CA . ALA A 1 90 ? -28.865 -5.290 19.290 1.00 93.94 90 ALA A CA 1
ATOM 705 C C . ALA A 1 90 ? -27.701 -4.681 20.110 1.00 93.94 90 ALA A C 1
ATOM 707 O O . ALA A 1 90 ? -27.853 -4.344 21.285 1.00 93.94 90 ALA A O 1
ATOM 708 N N . ALA A 1 91 ? -26.526 -4.557 19.489 1.00 94.44 91 ALA A N 1
ATOM 709 C CA . ALA A 1 91 ? -25.345 -3.932 20.069 1.00 94.44 91 ALA A CA 1
ATOM 710 C C . ALA A 1 91 ? -25.184 -2.500 19.542 1.00 94.44 91 ALA A C 1
ATOM 712 O O . ALA A 1 91 ? -25.343 -2.251 18.346 1.00 94.44 91 ALA A O 1
ATOM 713 N N . ASP A 1 92 ? -24.810 -1.565 20.417 1.00 93.38 92 ASP A N 1
ATOM 714 C CA . ASP A 1 92 ? -24.358 -0.245 19.980 1.00 93.38 92 ASP A CA 1
ATOM 715 C C . ASP A 1 92 ? -22.940 -0.383 19.400 1.00 93.38 92 ASP A C 1
ATOM 717 O O . ASP A 1 92 ? -22.034 -0.820 20.107 1.00 93.38 92 ASP A O 1
ATOM 721 N N . PRO A 1 93 ? -22.689 -0.036 18.129 1.00 91.75 93 PRO A N 1
ATOM 722 C CA . PRO A 1 93 ? -21.372 -0.214 17.537 1.00 91.75 93 PRO A CA 1
ATOM 723 C C . PRO A 1 93 ? -20.267 0.669 18.148 1.00 91.75 93 PRO A C 1
ATOM 725 O O . PRO A 1 93 ? -19.091 0.315 18.008 1.00 91.75 93 PRO A O 1
ATOM 728 N N . VAL A 1 94 ? -20.610 1.793 18.784 1.00 92.06 94 VAL A N 1
ATOM 729 C CA . VAL A 1 94 ? -19.666 2.730 19.420 1.00 92.06 94 VAL A CA 1
ATOM 730 C C . VAL A 1 94 ? -19.377 2.334 20.868 1.00 92.06 94 VAL A C 1
ATOM 732 O O . VAL A 1 94 ? -18.244 2.501 21.316 1.00 92.06 94 VAL A O 1
ATOM 735 N N . GLU A 1 95 ? -20.367 1.761 21.555 1.00 94.38 95 GLU A N 1
ATOM 736 C CA . GLU A 1 95 ? -20.330 1.415 22.987 1.00 94.38 95 GLU A CA 1
ATOM 737 C C . GLU A 1 95 ? -20.418 -0.101 23.256 1.00 94.38 95 GLU A C 1
ATOM 739 O O . GLU A 1 95 ? -20.717 -0.524 24.374 1.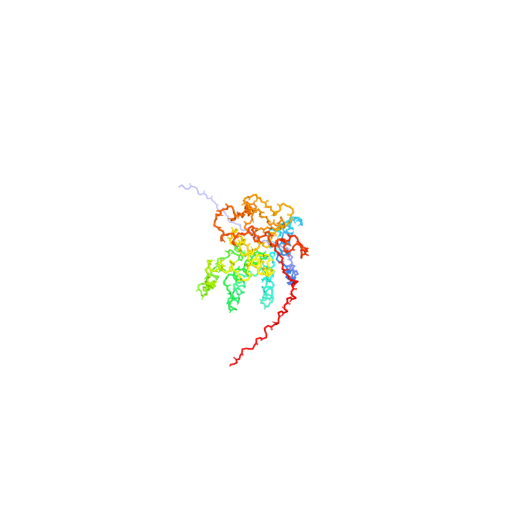00 94.38 95 GLU A O 1
ATOM 744 N N . ALA A 1 96 ? -20.196 -0.940 22.237 1.00 96.69 96 ALA A N 1
ATOM 745 C CA . ALA A 1 96 ? -20.320 -2.392 22.354 1.00 96.69 96 ALA A CA 1
ATOM 746 C C . ALA A 1 96 ? -19.482 -2.930 23.518 1.00 96.69 96 ALA A C 1
ATOM 748 O O . ALA A 1 96 ? -18.321 -2.577 23.699 1.00 96.69 96 ALA A O 1
ATOM 749 N N . SER A 1 97 ? -20.028 -3.850 24.300 1.00 97.31 97 SER A N 1
ATOM 750 C CA . SER A 1 97 ? -19.292 -4.425 25.420 1.00 97.31 97 SER A CA 1
ATOM 751 C C . SER A 1 97 ? -18.119 -5.304 24.956 1.00 97.31 97 SER A C 1
ATOM 753 O O . SER A 1 97 ? -18.024 -5.749 23.805 1.00 97.31 97 SER A O 1
ATOM 755 N N . VAL A 1 98 ? -17.202 -5.615 25.880 1.00 98.00 98 VAL A N 1
ATOM 756 C CA . VAL A 1 98 ? -16.063 -6.509 25.603 1.00 98.00 98 VAL A CA 1
ATOM 757 C C . VAL A 1 98 ? -16.538 -7.875 25.091 1.00 98.00 98 VAL A C 1
ATOM 759 O O . VAL A 1 98 ? -15.923 -8.433 24.178 1.00 98.00 98 VAL A O 1
ATOM 762 N N . ASP A 1 99 ? -17.625 -8.412 25.649 1.00 97.69 99 ASP A N 1
ATOM 763 C CA . ASP A 1 99 ? -18.214 -9.682 25.224 1.00 97.69 99 ASP A CA 1
ATOM 764 C C . ASP A 1 99 ? -18.845 -9.595 23.828 1.00 97.69 99 ASP A C 1
ATOM 766 O O . ASP A 1 99 ? -18.599 -10.489 23.018 1.00 97.69 99 ASP A O 1
ATOM 770 N N . GLN A 1 100 ? -19.542 -8.504 23.488 1.00 98.19 100 GLN A N 1
ATOM 771 C CA . GLN A 1 100 ? -20.101 -8.290 22.150 1.00 98.19 100 GLN A CA 1
ATOM 772 C C . GLN A 1 100 ? -18.994 -8.198 21.095 1.00 98.19 100 GLN A C 1
ATOM 774 O O . GLN A 1 100 ? -19.018 -8.910 20.087 1.00 98.19 100 GLN A O 1
ATOM 779 N N . VAL A 1 101 ? -17.948 -7.407 21.349 1.00 98.31 101 VAL A N 1
ATOM 780 C CA . VAL A 1 101 ? -16.795 -7.335 20.441 1.00 98.31 101 VAL A CA 1
ATOM 781 C C . VAL A 1 101 ? -16.126 -8.709 20.312 1.00 98.31 101 VAL A C 1
ATOM 783 O O . VAL A 1 101 ? -15.787 -9.133 19.204 1.00 98.31 101 VAL A O 1
ATOM 786 N N . ALA A 1 102 ? -15.953 -9.449 21.411 1.00 98.38 102 ALA A N 1
ATOM 787 C CA . ALA A 1 102 ? -15.398 -10.801 21.371 1.00 98.38 102 ALA A CA 1
ATOM 788 C C . ALA A 1 102 ? -16.276 -11.777 20.567 1.00 98.38 102 ALA A C 1
ATOM 790 O O . ALA A 1 102 ? -15.732 -12.584 19.805 1.00 98.38 102 ALA A O 1
ATOM 791 N N . ALA A 1 103 ? -17.602 -11.687 20.695 1.00 98.50 103 ALA A N 1
ATOM 792 C CA . ALA A 1 103 ? -18.570 -12.497 19.963 1.00 98.50 103 ALA A CA 1
ATOM 793 C C . ALA A 1 103 ? -18.472 -12.251 18.452 1.00 98.50 103 ALA A C 1
ATOM 795 O O . ALA A 1 103 ? -18.344 -13.209 17.685 1.00 98.50 103 ALA A O 1
ATOM 796 N N . PHE A 1 104 ? -18.385 -10.989 18.026 1.00 98.56 104 PHE A N 1
ATOM 797 C CA . PHE A 1 104 ? -18.155 -10.646 16.623 1.00 98.56 104 PHE A CA 1
ATOM 798 C C . PHE A 1 104 ? -16.832 -11.216 16.089 1.00 98.56 104 PHE A C 1
ATOM 800 O O . PHE A 1 104 ? -16.780 -11.845 15.028 1.00 98.56 104 PHE A O 1
ATOM 807 N N . LEU A 1 105 ? -15.728 -11.048 16.830 1.00 98.50 105 LEU A N 1
ATOM 808 C CA . LEU A 1 105 ? -14.432 -11.602 16.419 1.00 98.50 105 LEU A CA 1
ATOM 809 C C . LEU A 1 105 ? -14.470 -13.139 16.342 1.00 98.50 105 LEU A C 1
ATOM 811 O O . LEU A 1 105 ? -13.796 -13.731 15.491 1.00 98.50 105 LEU A O 1
ATOM 815 N N . LEU A 1 106 ? -15.246 -13.788 17.215 1.00 98.31 106 LEU A N 1
ATOM 816 C CA . LEU A 1 106 ? -15.469 -15.230 17.201 1.00 98.31 106 LEU A CA 1
ATOM 817 C C . LEU A 1 106 ? -16.276 -15.678 15.982 1.00 98.31 106 LEU A C 1
ATOM 819 O O . LEU A 1 106 ? -15.923 -16.693 15.381 1.00 98.31 106 LEU A O 1
ATOM 823 N N . GLU A 1 107 ? -17.294 -14.926 15.575 1.00 98.50 107 GLU A N 1
ATOM 824 C CA . GLU A 1 107 ? -18.041 -15.188 14.344 1.00 98.50 107 GLU A CA 1
ATOM 825 C C . GLU A 1 107 ? -17.120 -15.149 13.121 1.00 98.50 107 GLU A C 1
ATOM 827 O O . GLU A 1 107 ? -17.026 -16.132 12.384 1.00 98.50 107 GLU A O 1
ATOM 832 N N . LEU A 1 108 ? -16.306 -14.096 12.978 1.00 98.31 108 LEU A N 1
ATOM 833 C CA . LEU A 1 108 ? -15.300 -14.013 11.911 1.00 98.31 108 LEU A CA 1
ATOM 834 C C . LEU A 1 108 ? -14.323 -15.200 11.941 1.00 98.31 108 LEU A C 1
ATOM 836 O O . LEU A 1 108 ? -13.866 -15.690 10.903 1.00 98.31 108 LEU A O 1
ATOM 840 N N . PHE A 1 109 ? -13.965 -15.672 13.135 1.00 98.25 109 PHE A N 1
ATOM 841 C CA . PHE A 1 109 ? -13.114 -16.844 13.278 1.00 98.25 109 PHE A CA 1
ATOM 842 C C . PHE A 1 109 ? -13.815 -18.125 12.801 1.00 98.25 109 PHE A C 1
ATOM 844 O O . PHE A 1 109 ? -13.193 -18.906 12.066 1.00 98.25 109 PHE A O 1
ATOM 851 N N . ARG A 1 110 ? -15.089 -18.319 13.161 1.00 97.75 110 ARG A N 1
ATOM 852 C CA . ARG A 1 110 ? -15.934 -19.443 12.721 1.00 97.75 110 ARG A CA 1
ATOM 853 C C . ARG A 1 110 ? -16.153 -19.434 11.207 1.00 97.75 110 ARG A C 1
ATOM 855 O O . ARG A 1 110 ? -16.017 -20.480 10.587 1.00 97.75 110 ARG A O 1
ATOM 862 N N . GLU A 1 111 ? -16.301 -18.261 10.593 1.00 97.50 111 GLU A N 1
ATOM 863 C CA . GLU A 1 111 ? -16.344 -18.075 9.130 1.00 97.50 111 GLU A CA 1
ATOM 864 C C . GLU A 1 111 ? -15.019 -18.410 8.402 1.00 97.50 111 GLU A C 1
ATOM 866 O O . GLU A 1 111 ? -14.892 -18.222 7.190 1.00 97.50 111 GLU A O 1
ATOM 871 N N . GLY A 1 112 ? -13.968 -18.822 9.114 1.00 96.12 112 GLY A N 1
ATOM 872 C CA . GLY A 1 112 ? -12.699 -19.191 8.486 1.00 96.12 112 GLY A CA 1
ATOM 873 C C . GLY A 1 112 ? -11.737 -18.027 8.223 1.00 96.12 112 GLY A C 1
ATOM 874 O O . GLY A 1 112 ? -10.689 -18.237 7.603 1.00 96.12 112 GLY A O 1
ATOM 875 N N . LYS A 1 113 ? -12.021 -16.797 8.686 1.00 96.00 113 LYS A N 1
ATOM 876 C CA . LYS A 1 113 ? -11.133 -15.648 8.426 1.00 96.00 113 LYS A CA 1
ATOM 877 C C . LYS A 1 113 ? -9.756 -15.842 9.073 1.00 96.00 113 LYS A C 1
ATOM 879 O O . LYS A 1 113 ? -9.615 -16.290 10.211 1.00 96.00 113 LYS A O 1
ATOM 884 N N . GLN A 1 114 ? -8.705 -15.448 8.360 1.00 94.50 114 GLN A N 1
ATOM 885 C CA . GLN A 1 114 ? -7.341 -15.487 8.894 1.00 94.50 114 GLN A CA 1
ATOM 886 C C . GLN A 1 114 ? -7.170 -14.496 10.052 1.00 94.50 114 GLN A C 1
ATOM 888 O O . GLN A 1 114 ? -7.743 -13.406 10.032 1.00 94.50 114 GLN A O 1
ATOM 893 N N . ILE A 1 115 ? -6.308 -14.824 11.019 1.00 95.56 115 ILE A N 1
ATOM 894 C CA . ILE A 1 115 ? -6.060 -13.987 12.209 1.00 95.56 115 ILE A CA 1
ATOM 895 C C . ILE A 1 115 ? -5.632 -12.564 11.845 1.00 95.56 115 ILE A C 1
ATOM 897 O O . ILE A 1 115 ? -6.045 -11.606 12.492 1.00 95.56 115 ILE A O 1
ATOM 901 N N . SER A 1 116 ? -4.839 -12.398 10.785 1.00 94.81 116 SER A N 1
ATOM 902 C CA . SER A 1 116 ? -4.449 -11.077 10.278 1.00 94.81 116 SER A CA 1
ATOM 903 C C . SER A 1 116 ? -5.653 -10.229 9.861 1.00 94.81 116 SER A C 1
ATOM 905 O O . SER A 1 116 ? -5.660 -9.022 10.076 1.00 94.81 116 SER A O 1
ATOM 907 N N . THR A 1 117 ? -6.691 -10.858 9.307 1.00 96.38 117 THR A N 1
ATOM 908 C CA . THR A 1 117 ? -7.933 -10.183 8.921 1.00 96.38 117 THR A CA 1
ATOM 909 C C . THR A 1 117 ? -8.749 -9.814 10.154 1.00 96.38 117 THR A C 1
ATOM 911 O O . THR A 1 117 ? -9.178 -8.673 10.262 1.00 96.38 117 THR A O 1
ATOM 914 N N . ILE A 1 118 ? -8.893 -10.728 11.115 1.00 97.88 118 ILE A N 1
ATOM 915 C CA . ILE A 1 118 ? -9.617 -10.475 12.374 1.00 97.88 118 ILE A CA 1
ATOM 916 C C . ILE A 1 118 ? -8.953 -9.336 13.167 1.00 97.88 118 ILE A C 1
ATOM 918 O O . ILE A 1 118 ? -9.630 -8.446 13.672 1.00 97.88 118 ILE A O 1
ATOM 922 N N . ARG A 1 119 ? -7.615 -9.285 13.201 1.00 97.38 119 ARG A N 1
ATOM 923 C CA . ARG A 1 119 ? -6.875 -8.156 13.788 1.00 97.38 119 ARG A CA 1
ATOM 924 C C . ARG A 1 119 ? -7.181 -6.828 13.092 1.00 97.38 119 ARG A C 1
ATOM 926 O O . ARG A 1 119 ? -7.269 -5.821 13.784 1.00 97.38 119 ARG A O 1
ATOM 933 N N . ASN A 1 120 ? -7.366 -6.818 11.769 1.00 97.06 120 ASN A N 1
ATOM 934 C CA . ASN A 1 120 ? -7.774 -5.608 11.046 1.00 97.06 120 ASN A CA 1
ATOM 935 C C . ASN A 1 120 ? -9.200 -5.175 11.404 1.00 97.06 120 ASN A C 1
ATOM 937 O O . ASN A 1 120 ? -9.420 -3.980 11.551 1.00 97.06 120 ASN A O 1
ATOM 941 N N . TYR A 1 121 ? -10.138 -6.114 11.587 1.00 98.06 121 TYR A N 1
ATOM 942 C CA . TYR A 1 121 ? -11.470 -5.792 12.115 1.00 98.06 121 TYR A CA 1
ATOM 943 C C . TYR A 1 121 ? -11.371 -5.144 13.493 1.00 98.06 121 TYR A C 1
ATOM 945 O O . TYR A 1 121 ? -11.864 -4.038 13.671 1.00 98.06 121 TYR A O 1
ATOM 953 N N . ARG A 1 122 ? -10.640 -5.763 14.430 1.00 97.94 122 ARG A N 1
ATOM 954 C CA . ARG A 1 122 ? -10.407 -5.182 15.761 1.00 97.94 122 ARG A CA 1
ATOM 955 C C . ARG A 1 122 ? -9.831 -3.766 15.670 1.00 97.94 122 ARG A C 1
ATOM 957 O O . ARG A 1 122 ? -10.300 -2.878 16.365 1.00 97.94 122 ARG A O 1
ATOM 964 N N . SER A 1 123 ? -8.818 -3.542 14.831 1.00 97.12 123 SER A N 1
ATOM 965 C CA . SER A 1 123 ? -8.207 -2.214 14.685 1.00 97.12 123 SER A CA 1
ATOM 966 C C . SER A 1 123 ? -9.130 -1.180 14.032 1.00 97.12 123 SER A C 1
ATOM 968 O O . SER A 1 123 ? -8.941 0.010 14.273 1.00 97.12 123 SER A O 1
ATOM 970 N N . ALA A 1 124 ? -10.081 -1.611 13.199 1.00 95.94 124 ALA A N 1
ATOM 971 C CA . ALA A 1 124 ? -11.099 -0.739 12.624 1.00 95.94 124 ALA A CA 1
ATOM 972 C C . ALA A 1 124 ? -12.147 -0.353 13.675 1.00 95.94 124 ALA A C 1
ATOM 974 O O . ALA A 1 124 ? -12.407 0.830 13.847 1.00 95.94 124 ALA A O 1
ATOM 975 N N . ILE A 1 125 ? -12.654 -1.328 14.436 1.00 96.31 125 ILE A N 1
ATOM 976 C CA . ILE A 1 125 ? -13.590 -1.095 15.548 1.00 96.31 125 ILE A CA 1
ATOM 977 C C . ILE A 1 125 ? -12.951 -0.168 16.588 1.00 96.31 125 ILE A C 1
ATOM 979 O O . ILE A 1 125 ? -13.540 0.830 16.976 1.00 96.31 125 ILE A O 1
ATOM 983 N N . ALA A 1 126 ? -11.694 -0.420 16.962 1.00 95.50 126 ALA A N 1
ATOM 984 C CA . ALA A 1 126 ? -10.957 0.428 17.899 1.00 95.50 126 ALA A CA 1
ATOM 985 C C . ALA A 1 126 ? -10.800 1.890 17.449 1.00 95.50 126 ALA A C 1
ATOM 987 O O . ALA A 1 126 ? -10.453 2.725 18.273 1.00 95.50 126 ALA A O 1
ATOM 988 N N . ALA A 1 127 ? -10.988 2.200 16.162 1.00 92.50 127 ALA A N 1
ATOM 989 C CA . ALA A 1 127 ? -10.904 3.570 15.664 1.00 92.50 127 ALA A CA 1
ATOM 990 C C . ALA A 1 127 ? -12.212 4.359 15.807 1.00 92.50 127 ALA A C 1
ATOM 992 O O . ALA A 1 127 ? -12.177 5.571 15.625 1.00 92.50 127 ALA A O 1
ATOM 993 N N . VAL A 1 128 ? -13.332 3.686 16.080 1.00 91.69 128 VAL A N 1
ATOM 994 C CA . VAL A 1 128 ? -14.669 4.298 16.180 1.00 91.69 128 VAL A CA 1
ATOM 995 C C . VAL A 1 128 ? -15.349 4.057 17.526 1.00 91.69 128 VAL A C 1
ATOM 997 O O . VAL A 1 128 ? -16.365 4.675 17.807 1.00 91.69 128 VAL A O 1
ATOM 1000 N N . HIS A 1 129 ? -14.804 3.156 18.340 1.00 94.06 129 HIS A N 1
ATOM 1001 C CA . HIS A 1 129 ? -15.332 2.808 19.652 1.00 94.06 129 HIS A CA 1
ATOM 1002 C C . HIS A 1 129 ? -14.825 3.773 20.726 1.00 94.06 129 HIS A C 1
ATOM 1004 O O . HIS A 1 129 ? -13.646 4.132 20.734 1.00 94.06 129 HIS A O 1
ATOM 1010 N N . SER A 1 130 ? -15.695 4.115 21.671 1.00 92.81 130 SER A N 1
ATOM 1011 C CA . SER A 1 130 ? -15.440 5.006 22.814 1.00 92.81 130 SER A CA 1
ATOM 1012 C C . SER A 1 130 ? -14.434 4.492 23.860 1.00 92.81 130 SER A C 1
ATOM 1014 O O . SER A 1 130 ? -13.968 5.262 24.698 1.00 92.81 130 SER A O 1
ATOM 1016 N N . GLY A 1 131 ? -14.060 3.210 23.812 1.00 94.69 131 GLY A N 1
ATOM 1017 C CA . GLY A 1 131 ? -13.348 2.527 24.892 1.00 94.69 131 GLY A CA 1
ATOM 1018 C C . GLY A 1 131 ? -14.289 1.830 25.877 1.00 94.69 131 GLY A C 1
ATOM 1019 O O . GLY A 1 131 ? -15.486 1.721 25.653 1.00 94.69 131 GLY A O 1
ATOM 1020 N N . PHE A 1 132 ? -13.719 1.288 26.947 1.00 96.56 132 PHE A N 1
ATOM 1021 C CA . PHE A 1 132 ? -14.442 0.549 27.977 1.00 96.56 132 PHE A CA 1
ATOM 1022 C C . PHE A 1 132 ? -14.322 1.251 29.333 1.00 96.56 132 PHE A C 1
ATOM 1024 O O . PHE A 1 132 ? -13.436 2.078 29.551 1.00 96.56 132 PHE A O 1
ATOM 1031 N N . SER A 1 133 ? -15.181 0.874 30.281 1.00 93.88 133 SER A N 1
ATOM 1032 C CA . SER A 1 133 ? -15.226 1.463 31.627 1.00 93.88 133 SER A CA 1
ATOM 1033 C C . SER A 1 133 ? -13.934 1.294 32.437 1.00 93.88 133 SER A C 1
ATOM 1035 O O . SER A 1 133 ? -13.689 2.059 33.363 1.00 93.88 133 SER A O 1
ATOM 1037 N N . ASP A 1 134 ? -13.099 0.306 32.101 1.00 93.12 134 ASP A N 1
ATOM 1038 C CA . ASP A 1 134 ? -11.779 0.084 32.708 1.00 93.12 134 ASP A CA 1
ATOM 1039 C C . ASP A 1 134 ? -10.672 0.980 32.108 1.00 93.12 134 ASP A C 1
ATOM 1041 O O . ASP A 1 134 ? -9.495 0.820 32.431 1.00 93.12 134 ASP A O 1
ATOM 1045 N N . GLY A 1 135 ? -11.032 1.902 31.206 1.00 94.19 135 GLY A N 1
ATOM 1046 C CA . GLY A 1 135 ? -10.115 2.788 30.487 1.00 94.19 135 GLY A CA 1
ATOM 1047 C C . GLY A 1 135 ? -9.368 2.111 29.335 1.00 94.19 135 GLY A C 1
ATOM 1048 O O . GLY A 1 135 ? -8.566 2.751 28.649 1.00 94.19 135 GLY A O 1
ATOM 1049 N N . SER A 1 136 ? -9.598 0.818 29.091 1.00 96.69 136 SER A N 1
ATOM 1050 C CA . SER A 1 136 ? -9.010 0.123 27.952 1.00 96.69 136 SER A CA 1
ATOM 1051 C C . SER A 1 136 ? -9.791 0.404 26.663 1.00 96.69 136 SER A C 1
ATOM 1053 O O . SER A 1 136 ? -10.965 0.753 26.669 1.00 96.69 136 SER A O 1
ATOM 1055 N N . SER A 1 137 ? -9.127 0.252 25.518 1.00 96.75 137 SER A N 1
ATOM 1056 C CA . SER A 1 137 ? -9.755 0.326 24.195 1.00 96.75 137 SER A CA 1
ATOM 1057 C C . SER A 1 137 ? -9.945 -1.077 23.627 1.00 96.75 137 SER A C 1
ATOM 1059 O O . SER A 1 137 ? -9.266 -2.021 24.039 1.00 96.75 137 SER A O 1
ATOM 1061 N N . VAL A 1 138 ? -10.734 -1.213 22.561 1.00 97.38 138 VAL A N 1
ATOM 1062 C CA . VAL A 1 138 ? -10.823 -2.458 21.770 1.00 97.38 138 VAL A CA 1
ATOM 1063 C C . VAL A 1 138 ? -9.441 -2.972 21.324 1.00 97.38 138 VAL A C 1
ATOM 1065 O O . VAL A 1 138 ? -9.211 -4.178 21.198 1.00 97.38 138 VAL A O 1
ATOM 1068 N N . GLY A 1 139 ? -8.478 -2.072 21.097 1.00 95.31 139 GLY A N 1
ATOM 1069 C CA . GLY A 1 139 ? -7.110 -2.425 20.719 1.00 95.31 139 GLY A CA 1
ATOM 1070 C C . GLY A 1 139 ? -6.233 -2.903 21.882 1.00 95.31 139 GLY A C 1
ATOM 1071 O O . GLY A 1 139 ? -5.319 -3.709 21.659 1.00 95.31 139 GLY A O 1
ATOM 1072 N N . THR A 1 140 ? -6.495 -2.426 23.101 1.00 96.56 140 THR A N 1
ATOM 1073 C CA . THR A 1 140 ? -5.630 -2.615 24.278 1.00 96.56 140 THR A CA 1
ATOM 1074 C C . THR A 1 140 ? -6.205 -3.557 25.336 1.00 96.56 140 THR A C 1
ATOM 1076 O O . THR A 1 140 ? -5.412 -4.091 26.111 1.00 96.56 140 THR A O 1
ATOM 1079 N N . ASN A 1 141 ? -7.512 -3.839 25.313 1.00 98.06 141 ASN A N 1
ATOM 1080 C CA . ASN A 1 141 ? -8.200 -4.677 26.294 1.00 98.06 141 ASN A CA 1
ATOM 1081 C C . ASN A 1 141 ? -7.559 -6.085 26.443 1.00 98.06 141 ASN A C 1
ATOM 1083 O O . ASN A 1 141 ? -7.341 -6.781 25.436 1.00 98.06 141 ASN A O 1
ATOM 1087 N N . PRO A 1 142 ? -7.247 -6.532 27.678 1.00 97.44 142 PRO A N 1
ATOM 1088 C CA . PRO A 1 142 ? -6.574 -7.809 27.926 1.00 97.44 142 PRO A CA 1
ATOM 1089 C C . PRO A 1 142 ? -7.353 -9.041 27.453 1.00 97.44 142 PRO A C 1
ATOM 1091 O O . PRO A 1 142 ? -6.750 -9.957 26.886 1.00 97.44 142 PRO A O 1
ATOM 1094 N N . VAL A 1 143 ? -8.678 -9.059 27.627 1.00 97.56 143 VAL A N 1
ATOM 1095 C CA . VAL A 1 143 ? -9.533 -10.197 27.254 1.00 97.56 143 VAL A CA 1
ATOM 1096 C C . VAL A 1 143 ? -9.548 -10.362 25.738 1.00 97.56 143 VAL A C 1
ATOM 1098 O O . VAL A 1 143 ? -9.230 -11.438 25.230 1.00 97.56 143 VAL A O 1
ATOM 1101 N N . LEU A 1 144 ? -9.785 -9.284 24.983 1.00 98.19 144 LEU A N 1
ATOM 1102 C CA . LEU A 1 144 ? -9.747 -9.325 23.514 1.00 98.19 144 LEU A CA 1
ATOM 1103 C C . LEU A 1 144 ? -8.373 -9.761 22.982 1.00 98.19 144 LEU A C 1
ATOM 1105 O O . LEU A 1 144 ? -8.269 -10.484 21.983 1.00 98.19 144 LEU A O 1
ATOM 1109 N N . ARG A 1 145 ? -7.289 -9.364 23.662 1.00 97.94 145 ARG A N 1
ATOM 1110 C CA . ARG A 1 145 ? -5.932 -9.821 23.335 1.00 97.94 145 ARG A CA 1
ATOM 1111 C C . ARG A 1 145 ? -5.778 -11.330 23.550 1.00 97.94 145 ARG A C 1
ATOM 1113 O O . ARG A 1 145 ? -5.200 -11.996 22.686 1.00 97.94 145 ARG A O 1
ATOM 1120 N N . GLN A 1 146 ? -6.287 -11.870 24.658 1.00 98.00 146 GLN A N 1
ATOM 1121 C CA . GLN A 1 146 ? -6.276 -13.309 24.937 1.00 98.00 146 GLN A CA 1
ATOM 1122 C C . GLN A 1 146 ? -7.126 -14.091 23.930 1.00 98.00 146 GLN A C 1
ATOM 1124 O O . GLN A 1 146 ? -6.648 -15.094 23.403 1.00 98.00 146 GLN A O 1
ATOM 1129 N N . VAL A 1 147 ? -8.316 -13.595 23.575 1.00 98.00 147 VAL A N 1
ATOM 1130 C CA . VAL A 1 147 ? -9.188 -14.187 22.545 1.00 98.00 147 VAL A CA 1
ATOM 1131 C C . VAL A 1 147 ? -8.439 -14.329 21.219 1.00 98.00 147 VAL A C 1
ATOM 1133 O O . VAL A 1 147 ? -8.342 -15.427 20.667 1.00 98.00 147 VAL A O 1
ATOM 1136 N N . LEU A 1 148 ? -7.809 -13.254 20.735 1.00 97.88 148 LEU A N 1
ATOM 1137 C CA . LEU A 1 148 ? -7.018 -13.295 19.500 1.00 97.88 148 LEU A CA 1
ATOM 1138 C C . LEU A 1 148 ? -5.808 -14.232 19.587 1.00 97.88 148 LEU A C 1
ATOM 1140 O O . LEU A 1 148 ? -5.432 -14.847 18.584 1.00 97.88 148 LEU A O 1
ATOM 1144 N N . ARG A 1 149 ? -5.176 -14.338 20.761 1.00 97.88 149 ARG A N 1
ATOM 1145 C CA . ARG A 1 149 ? -4.072 -15.278 20.996 1.00 97.88 149 ARG A CA 1
ATOM 1146 C C . ARG A 1 149 ? -4.564 -16.724 20.943 1.00 97.88 149 ARG A C 1
ATOM 1148 O O . ARG A 1 149 ? -3.952 -17.538 20.258 1.00 97.88 149 ARG A O 1
ATOM 1155 N N . GLY A 1 150 ? -5.693 -17.025 21.582 1.00 98.06 150 GLY A N 1
ATOM 1156 C CA . GLY A 1 150 ? -6.334 -18.338 21.532 1.00 98.06 150 GLY A CA 1
ATOM 1157 C C . GLY A 1 150 ? -6.730 -18.732 20.109 1.00 98.06 150 GLY A C 1
ATOM 1158 O O . GLY A 1 150 ? -6.426 -19.838 19.668 1.00 98.06 150 GLY A O 1
ATOM 1159 N N . MET A 1 151 ? -7.314 -17.807 19.343 1.00 97.81 151 MET A N 1
ATOM 1160 C CA . MET A 1 151 ? -7.614 -18.017 17.922 1.00 97.81 151 MET A CA 1
ATOM 1161 C C . MET A 1 151 ? -6.352 -18.324 17.104 1.00 97.81 151 MET A C 1
ATOM 1163 O O . MET A 1 151 ? -6.370 -19.224 16.266 1.00 97.81 151 MET A O 1
ATOM 1167 N N . PHE A 1 152 ? -5.248 -17.609 17.352 1.00 96.94 152 PHE A N 1
ATOM 1168 C CA . PHE A 1 152 ? -3.968 -17.867 16.688 1.00 96.94 152 PHE A CA 1
ATOM 1169 C C . PHE A 1 152 ? -3.406 -19.252 17.016 1.00 96.94 152 PHE A C 1
ATOM 1171 O O . PHE A 1 152 ? -2.962 -19.939 16.103 1.00 96.94 152 PHE A O 1
ATOM 1178 N N . HIS A 1 153 ? -3.459 -19.684 18.279 1.00 97.44 153 HIS A N 1
ATOM 1179 C CA . HIS A 1 153 ? -3.024 -21.031 18.658 1.00 97.44 153 HIS A CA 1
ATOM 1180 C C . HIS A 1 153 ? -3.913 -22.118 18.036 1.00 97.44 153 HIS A C 1
ATOM 1182 O O . HIS A 1 153 ? -3.402 -23.136 17.584 1.00 97.44 153 HIS A O 1
ATOM 1188 N N . ARG A 1 154 ? -5.233 -21.892 17.960 1.00 96.56 154 ARG A N 1
ATOM 1189 C CA . ARG A 1 154 ? -6.188 -22.837 17.353 1.00 96.56 154 ARG A CA 1
ATOM 1190 C C . ARG A 1 154 ? -6.057 -22.932 15.835 1.00 96.56 154 ARG A C 1
ATOM 1192 O O . ARG A 1 154 ? -6.254 -24.000 15.268 1.00 96.56 154 ARG A O 1
ATOM 1199 N N . ARG A 1 155 ? -5.751 -21.821 15.162 1.00 94.56 155 ARG A N 1
ATOM 1200 C CA . ARG A 1 155 ? -5.542 -21.778 13.709 1.00 94.56 155 ARG A CA 1
ATOM 1201 C C . ARG A 1 155 ? -4.325 -20.917 13.362 1.00 94.56 155 ARG A C 1
ATOM 1203 O O . ARG A 1 155 ? -4.488 -19.752 12.972 1.00 94.56 155 ARG A O 1
ATOM 1210 N N . PRO A 1 156 ? -3.110 -21.484 13.465 1.00 91.75 156 PRO A N 1
ATOM 1211 C CA . PRO A 1 156 ? -1.896 -20.802 13.044 1.00 91.75 156 PRO A CA 1
ATOM 1212 C C . PRO A 1 156 ? -1.944 -20.464 11.543 1.00 91.75 156 PRO A C 1
ATOM 1214 O O . PRO A 1 156 ? -2.430 -21.273 10.743 1.00 91.75 156 PRO A O 1
ATOM 1217 N N . PRO A 1 157 ? -1.445 -19.290 11.115 1.00 86.81 157 PRO A N 1
ATOM 1218 C CA . PRO A 1 157 ? -1.411 -18.925 9.704 1.00 86.81 157 PRO A CA 1
ATOM 1219 C C . PRO A 1 157 ? -0.557 -19.902 8.895 1.00 86.81 157 PRO A C 1
ATOM 1221 O O . PRO A 1 157 ? 0.634 -20.069 9.158 1.00 86.81 157 PRO A O 1
ATOM 1224 N N . ARG A 1 158 ? -1.139 -20.488 7.847 1.00 85.31 158 ARG A N 1
ATOM 1225 C CA . ARG A 1 158 ? -0.375 -21.250 6.854 1.00 85.31 158 ARG A CA 1
ATOM 1226 C C . ARG A 1 158 ? 0.274 -20.277 5.875 1.00 85.31 158 ARG A C 1
ATOM 1228 O O . ARG A 1 158 ? -0.423 -19.536 5.179 1.00 85.31 158 ARG A O 1
ATOM 1235 N N . ARG A 1 159 ? 1.607 -20.265 5.818 1.00 80.44 159 ARG A N 1
ATOM 1236 C CA . ARG A 1 159 ? 2.335 -19.498 4.801 1.00 80.44 159 ARG A CA 1
ATOM 1237 C C . ARG A 1 159 ? 2.204 -20.228 3.470 1.00 80.44 159 ARG A C 1
ATOM 1239 O O . ARG A 1 159 ? 2.603 -21.380 3.360 1.00 80.44 159 ARG A O 1
ATOM 1246 N N . ARG A 1 160 ? 1.647 -19.557 2.462 1.00 79.81 160 ARG A N 1
ATOM 1247 C CA . ARG A 1 160 ? 1.787 -20.006 1.076 1.00 79.81 160 ARG A CA 1
ATOM 1248 C C . ARG A 1 160 ? 3.136 -19.507 0.589 1.00 79.81 160 ARG A C 1
ATOM 1250 O O . ARG A 1 160 ? 3.363 -18.297 0.577 1.00 79.81 160 ARG A O 1
ATOM 1257 N N . LEU A 1 161 ? 4.029 -20.429 0.254 1.00 83.12 161 LEU A N 1
ATOM 1258 C CA . LEU A 1 161 ? 5.250 -20.068 -0.445 1.00 83.12 161 LEU A CA 1
ATOM 1259 C C . LEU A 1 161 ? 4.857 -19.586 -1.843 1.00 83.12 161 LEU A C 1
ATOM 1261 O O . LEU A 1 161 ? 3.973 -20.163 -2.480 1.00 83.12 161 LEU A O 1
ATOM 1265 N N . ALA A 1 162 ? 5.479 -18.499 -2.294 1.00 80.00 162 ALA A N 1
ATOM 1266 C CA . ALA A 1 162 ? 5.480 -18.208 -3.719 1.00 80.00 162 ALA A CA 1
ATOM 1267 C C . ALA A 1 162 ? 6.135 -19.399 -4.444 1.00 80.00 162 ALA A C 1
ATOM 1269 O O . ALA A 1 162 ? 6.996 -20.050 -3.842 1.00 80.00 162 ALA A O 1
ATOM 1270 N N . PRO A 1 163 ? 5.740 -19.705 -5.693 1.00 81.88 163 PRO A N 1
ATOM 1271 C CA . PRO A 1 163 ? 6.436 -20.722 -6.471 1.00 81.88 163 PRO A CA 1
ATOM 1272 C C . PRO A 1 163 ? 7.935 -20.416 -6.470 1.00 81.88 163 PRO A C 1
ATOM 1274 O O . PRO A 1 163 ? 8.330 -19.248 -6.572 1.00 81.88 163 PRO A O 1
ATOM 1277 N N . SER A 1 164 ? 8.763 -21.450 -6.304 1.00 85.75 164 SER A N 1
ATOM 1278 C CA . SER A 1 164 ? 10.205 -21.274 -6.429 1.00 85.75 164 SER A CA 1
ATOM 1279 C C . SER A 1 164 ? 10.507 -20.797 -7.841 1.00 85.75 164 SER A C 1
ATOM 1281 O O . SER A 1 164 ? 10.002 -21.362 -8.810 1.00 85.75 164 SER A O 1
ATOM 1283 N N . TRP A 1 165 ? 11.325 -19.763 -7.952 1.00 89.94 165 TRP A N 1
ATOM 1284 C CA . TRP A 1 165 ? 11.830 -19.285 -9.228 1.00 89.94 165 TRP A CA 1
ATOM 1285 C C . TRP A 1 165 ? 13.304 -18.950 -9.057 1.00 89.94 165 TRP A C 1
ATOM 1287 O O . TRP A 1 165 ? 13.719 -18.478 -7.993 1.00 89.94 165 TRP A O 1
ATOM 1297 N N . ALA A 1 166 ? 14.092 -19.196 -10.097 1.00 91.56 166 ALA A N 1
ATOM 1298 C CA . ALA A 1 166 ? 15.504 -18.873 -10.095 1.00 91.56 166 ALA A CA 1
ATOM 1299 C C . ALA A 1 166 ? 15.739 -17.583 -10.888 1.00 91.56 166 ALA A C 1
ATOM 1301 O O . ALA A 1 166 ? 15.346 -17.461 -12.048 1.00 91.56 166 ALA A O 1
ATOM 1302 N N . LEU A 1 167 ? 16.400 -16.598 -10.268 1.00 92.62 167 LEU A N 1
ATOM 1303 C CA . LEU A 1 167 ? 16.673 -15.317 -10.927 1.00 92.62 167 LEU A CA 1
ATOM 1304 C C . LEU A 1 167 ? 17.472 -15.492 -12.221 1.00 92.62 167 LEU A C 1
ATOM 1306 O O . LEU A 1 167 ? 17.182 -14.820 -13.208 1.00 92.62 167 LEU A O 1
ATOM 1310 N N . HIS A 1 168 ? 18.422 -16.427 -12.239 1.00 92.88 168 HIS A N 1
ATOM 1311 C CA . HIS A 1 168 ? 19.227 -16.702 -13.423 1.00 92.88 168 HIS A CA 1
ATOM 1312 C C . HIS A 1 168 ? 18.378 -17.200 -14.609 1.00 92.88 168 HIS A C 1
ATOM 1314 O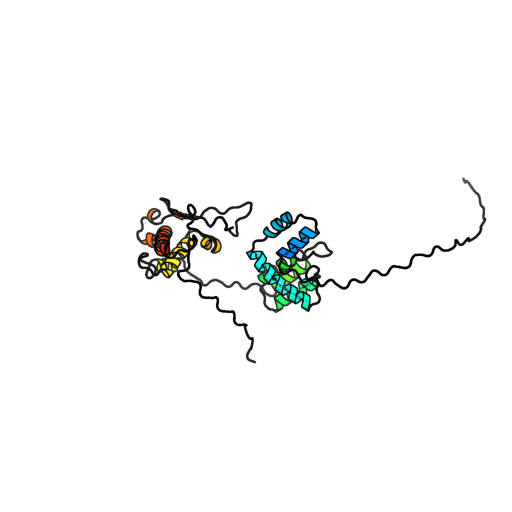 O . HIS A 1 168 ? 18.617 -16.768 -15.733 1.00 92.88 168 HIS A O 1
ATOM 1320 N N . GLU A 1 169 ? 17.352 -18.029 -14.383 1.00 94.56 169 GLU A N 1
ATOM 1321 C CA . GLU A 1 169 ? 16.453 -18.517 -15.443 1.00 94.56 169 GLU A CA 1
ATOM 1322 C C . GLU A 1 169 ? 15.648 -17.369 -16.052 1.00 94.56 169 GLU A C 1
ATOM 1324 O O . GLU A 1 169 ? 15.525 -17.255 -17.275 1.00 94.56 169 GLU A O 1
ATOM 1329 N N . VAL A 1 170 ? 15.144 -16.466 -15.202 1.00 95.50 170 VAL A N 1
ATOM 1330 C CA . VAL A 1 170 ? 14.407 -15.288 -15.667 1.00 95.50 170 VAL A CA 1
ATOM 1331 C C . VAL A 1 170 ? 15.323 -14.373 -16.469 1.00 95.50 170 VAL A C 1
ATOM 1333 O O . VAL A 1 170 ? 14.953 -13.949 -17.560 1.00 95.50 170 VAL A O 1
ATOM 1336 N N . LEU A 1 171 ? 16.532 -14.097 -15.980 1.00 95.88 171 LEU A N 1
ATOM 1337 C CA . LEU A 1 171 ? 17.500 -13.278 -16.709 1.00 95.88 171 LEU A CA 1
ATOM 1338 C C . LEU A 1 171 ? 17.887 -13.926 -18.045 1.00 95.88 171 LEU A C 1
ATOM 1340 O O . LEU A 1 171 ? 17.874 -13.242 -19.068 1.00 95.88 171 LEU A O 1
ATOM 1344 N N . THR A 1 172 ? 18.135 -15.235 -18.067 1.00 96.00 172 THR A N 1
ATOM 1345 C CA . THR A 1 172 ? 18.430 -15.992 -19.295 1.00 96.00 172 THR A CA 1
ATOM 1346 C C . THR A 1 172 ? 17.291 -15.861 -20.305 1.00 96.00 172 THR A C 1
ATOM 1348 O O . THR A 1 172 ? 17.519 -15.503 -21.459 1.00 96.00 172 THR A O 1
ATOM 1351 N N . THR A 1 173 ? 16.048 -16.028 -19.853 1.00 96.25 173 THR A N 1
ATOM 1352 C CA . THR A 1 173 ? 14.851 -15.861 -20.690 1.00 96.25 173 THR A CA 1
ATOM 1353 C C . THR A 1 173 ? 14.734 -14.435 -21.231 1.00 96.25 173 THR A C 1
ATOM 1355 O O . THR A 1 173 ? 14.502 -14.225 -22.421 1.00 96.25 173 THR A O 1
ATOM 1358 N N . LEU A 1 174 ? 14.946 -13.427 -20.378 1.00 97.00 174 LEU A N 1
ATOM 1359 C CA . LEU A 1 174 ? 14.895 -12.020 -20.774 1.00 97.00 174 LEU A CA 1
ATOM 1360 C C . LEU A 1 174 ? 16.008 -11.638 -21.759 1.00 97.00 174 LEU A C 1
ATOM 1362 O O . LEU A 1 174 ? 15.869 -10.623 -22.438 1.00 97.00 174 LEU A O 1
ATOM 1366 N N . ALA A 1 175 ? 17.101 -12.399 -21.853 1.00 96.75 175 ALA A N 1
ATOM 1367 C CA . ALA A 1 175 ? 18.181 -12.164 -22.811 1.00 96.75 175 ALA A CA 1
ATOM 1368 C C . ALA A 1 175 ? 17.900 -12.719 -24.221 1.00 96.75 175 ALA A C 1
ATOM 1370 O O . ALA A 1 175 ? 18.671 -12.426 -25.138 1.00 96.75 175 ALA A O 1
ATOM 1371 N N . GLY A 1 176 ? 16.835 -13.502 -24.410 1.00 96.12 176 GLY A N 1
ATOM 1372 C CA . GLY A 1 176 ? 16.479 -14.136 -25.682 1.00 96.12 176 GLY A CA 1
ATOM 1373 C C . GLY A 1 176 ? 15.173 -13.625 -26.298 1.00 96.12 176 GLY A C 1
ATOM 1374 O O . GLY A 1 176 ? 14.560 -12.663 -25.831 1.00 96.12 176 GLY A O 1
ATOM 1375 N N . SER A 1 177 ? 14.732 -14.291 -27.366 1.00 95.81 177 SER A N 1
ATOM 1376 C CA . SER A 1 177 ? 13.391 -14.099 -27.937 1.00 95.81 177 SER A CA 1
ATOM 1377 C C . SER A 1 177 ? 12.313 -14.500 -26.912 1.00 95.81 177 SER A C 1
ATOM 1379 O O . SER A 1 177 ? 12.518 -15.473 -26.186 1.00 95.81 177 SER A O 1
ATOM 1381 N N . PRO A 1 178 ? 11.170 -13.792 -26.809 1.00 96.62 178 PRO A N 1
ATOM 1382 C CA . PRO A 1 178 ? 10.727 -12.641 -27.610 1.00 96.62 178 PRO A CA 1
ATOM 1383 C C . PRO A 1 178 ? 11.115 -11.270 -27.015 1.00 96.62 178 PRO A C 1
ATOM 1385 O O . PRO A 1 178 ? 10.542 -10.245 -27.382 1.00 96.62 178 PRO A O 1
ATOM 1388 N N . TYR A 1 179 ? 12.033 -11.235 -26.046 1.00 97.56 179 TYR A N 1
ATOM 1389 C CA . TYR A 1 179 ? 12.415 -10.028 -25.304 1.00 97.56 179 TYR A CA 1
ATOM 1390 C C . TYR A 1 179 ? 13.584 -9.254 -25.930 1.00 97.56 179 TYR A C 1
ATOM 1392 O O . TYR A 1 179 ? 13.838 -8.106 -25.558 1.00 97.56 179 TYR A O 1
ATOM 1400 N N . GLU A 1 180 ? 14.305 -9.877 -26.858 1.00 96.38 180 GLU A N 1
ATOM 1401 C CA . GLU A 1 180 ? 15.355 -9.284 -27.684 1.00 96.38 180 GLU A CA 1
ATOM 1402 C C . GLU A 1 180 ? 15.129 -9.626 -29.168 1.00 96.38 180 GLU A C 1
ATOM 1404 O O . GLU A 1 180 ? 14.609 -10.704 -29.463 1.00 96.38 180 GLU A O 1
ATOM 1409 N N . PRO A 1 181 ? 15.550 -8.749 -30.100 1.00 96.38 181 PRO A N 1
ATOM 1410 C CA . PRO A 1 181 ? 16.138 -7.434 -29.844 1.00 96.38 181 PRO A CA 1
ATOM 1411 C C . PRO A 1 181 ? 15.077 -6.395 -29.424 1.00 96.38 181 PRO A C 1
ATOM 1413 O O . PRO A 1 181 ? 13.969 -6.379 -29.957 1.00 96.38 181 PRO A O 1
ATOM 1416 N N . LEU A 1 182 ? 15.405 -5.496 -28.482 1.00 96.00 182 LEU A N 1
ATOM 1417 C CA . LEU A 1 182 ? 14.439 -4.530 -27.903 1.00 96.00 182 LEU A CA 1
ATOM 1418 C C . LEU A 1 182 ? 13.659 -3.681 -28.928 1.00 96.00 182 LEU A C 1
ATOM 1420 O O . LEU A 1 182 ? 12.512 -3.303 -28.668 1.00 96.00 182 LEU A O 1
ATOM 1424 N N . HIS A 1 183 ? 14.268 -3.375 -30.078 1.00 93.75 183 HIS A N 1
ATOM 1425 C CA . HIS A 1 183 ? 13.633 -2.586 -31.135 1.00 93.75 183 HIS A CA 1
ATOM 1426 C C . HIS A 1 183 ? 12.478 -3.332 -31.819 1.00 93.75 183 HIS A C 1
ATOM 1428 O O . HIS A 1 183 ? 11.505 -2.697 -32.211 1.00 93.75 183 HIS A O 1
ATOM 1434 N N . ASN A 1 184 ? 12.555 -4.666 -31.899 1.00 94.62 184 ASN A N 1
ATOM 1435 C CA . ASN A 1 184 ? 11.563 -5.510 -32.570 1.00 94.62 184 ASN A CA 1
ATOM 1436 C C . ASN A 1 184 ? 10.676 -6.309 -31.594 1.00 94.62 184 ASN A C 1
ATOM 1438 O O . ASN A 1 184 ? 9.662 -6.875 -31.990 1.00 94.62 184 ASN A O 1
ATOM 1442 N N . ALA A 1 185 ? 11.027 -6.363 -30.305 1.00 96.19 185 ALA A N 1
ATOM 1443 C CA . ALA A 1 185 ? 10.240 -7.084 -29.306 1.00 96.19 185 ALA A CA 1
ATOM 1444 C C . ALA A 1 185 ? 8.772 -6.591 -29.272 1.00 96.19 185 ALA A C 1
ATOM 1446 O O . ALA A 1 185 ? 8.522 -5.392 -29.407 1.00 96.19 185 ALA A O 1
ATOM 1447 N N . PRO A 1 186 ? 7.766 -7.442 -29.037 1.00 95.44 186 PRO A N 1
ATOM 1448 C CA . PRO A 1 186 ? 6.404 -6.967 -28.796 1.00 95.44 186 PRO A CA 1
ATOM 1449 C C . PRO A 1 186 ? 6.337 -6.016 -27.585 1.00 95.44 186 PRO A C 1
ATOM 1451 O O . PRO A 1 186 ? 7.105 -6.157 -26.628 1.00 95.44 186 PRO A O 1
ATOM 1454 N N . LEU A 1 187 ? 5.439 -5.021 -27.611 1.00 94.88 187 LEU A N 1
ATOM 1455 C CA . LEU A 1 187 ? 5.401 -3.968 -26.584 1.00 94.88 187 LEU A CA 1
ATOM 1456 C C . LEU A 1 187 ? 5.128 -4.521 -25.174 1.00 94.88 187 LEU A C 1
ATOM 1458 O O . LEU A 1 187 ? 5.706 -4.033 -24.204 1.00 94.88 187 LEU A O 1
ATOM 1462 N N . ASP A 1 188 ? 4.300 -5.559 -25.041 1.00 94.81 188 ASP A N 1
ATOM 1463 C CA . ASP A 1 188 ? 4.063 -6.243 -23.765 1.00 94.81 188 ASP A CA 1
ATOM 1464 C C . ASP A 1 188 ? 5.350 -6.900 -23.240 1.00 94.81 188 ASP A C 1
ATOM 1466 O O . ASP A 1 188 ? 5.680 -6.7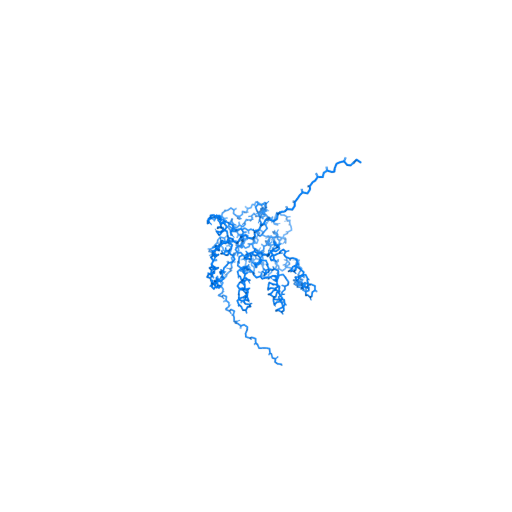57 -22.065 1.00 94.81 188 ASP A O 1
ATOM 1470 N N . LYS A 1 189 ? 6.128 -7.561 -24.106 1.00 96.69 189 LYS A N 1
ATOM 1471 C CA . LYS A 1 189 ? 7.405 -8.195 -23.738 1.00 96.69 189 LYS A CA 1
ATOM 1472 C C . LYS A 1 189 ? 8.452 -7.162 -23.349 1.00 96.69 189 LYS A C 1
ATOM 1474 O O . LYS A 1 189 ? 9.094 -7.323 -22.311 1.00 96.69 189 LYS A O 1
ATOM 1479 N N . LEU A 1 190 ? 8.560 -6.070 -24.106 1.00 96.81 190 LEU A N 1
ATOM 1480 C CA . LEU A 1 190 ? 9.410 -4.934 -23.748 1.00 96.81 190 LEU A CA 1
ATOM 1481 C C . LEU A 1 190 ? 9.012 -4.354 -22.383 1.00 96.81 190 LEU A C 1
ATOM 1483 O O . LEU A 1 190 ? 9.873 -4.135 -21.536 1.00 96.81 190 LEU A O 1
ATOM 1487 N N . THR A 1 191 ? 7.712 -4.177 -22.135 1.00 96.12 191 THR A N 1
ATOM 1488 C CA . THR A 1 191 ? 7.193 -3.674 -20.854 1.00 96.12 191 THR A CA 1
ATOM 1489 C C . THR A 1 191 ? 7.551 -4.610 -19.701 1.00 96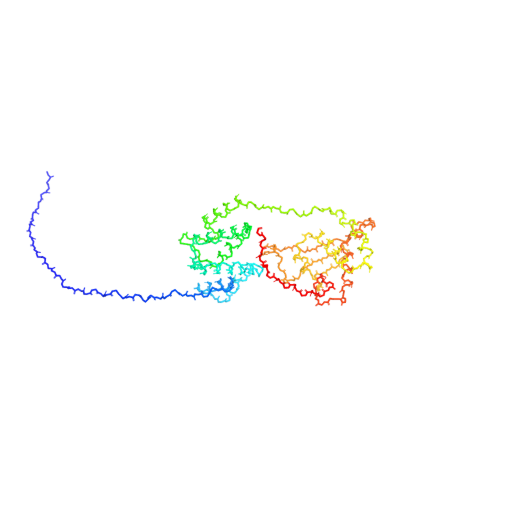.12 191 THR A C 1
ATOM 1491 O O . THR A 1 191 ? 8.090 -4.155 -18.694 1.00 96.12 191 THR A O 1
ATOM 1494 N N . HIS A 1 192 ? 7.312 -5.918 -19.849 1.00 96.50 192 HIS A N 1
ATOM 1495 C CA . HIS A 1 192 ? 7.656 -6.918 -18.836 1.00 96.50 192 HIS A CA 1
ATOM 1496 C C . HIS A 1 192 ? 9.151 -6.918 -18.522 1.00 96.50 192 HIS A C 1
ATOM 1498 O O . HIS A 1 192 ? 9.526 -6.885 -17.351 1.00 96.50 192 HIS A O 1
ATOM 1504 N N . LYS A 1 193 ? 10.003 -6.907 -19.553 1.00 98.00 193 LYS A N 1
ATOM 1505 C CA . LYS A 1 193 ? 11.455 -6.872 -19.382 1.00 98.00 193 LYS A CA 1
ATOM 1506 C C . LYS A 1 193 ? 11.909 -5.614 -18.656 1.00 98.00 193 LYS A C 1
ATOM 1508 O O . LYS A 1 193 ? 12.619 -5.711 -17.659 1.00 98.00 193 LYS A O 1
ATOM 1513 N N . THR A 1 194 ? 11.484 -4.443 -19.123 1.00 97.88 194 THR A N 1
ATOM 1514 C CA . THR A 1 194 ? 11.863 -3.163 -18.515 1.00 97.88 194 THR A CA 1
ATOM 1515 C C . THR A 1 194 ? 11.394 -3.080 -17.066 1.00 97.88 194 THR A C 1
ATOM 1517 O O . THR A 1 194 ? 12.179 -2.717 -16.190 1.00 97.88 194 THR A O 1
ATOM 1520 N N . LEU A 1 195 ? 10.146 -3.468 -16.785 1.00 97.25 195 LEU A N 1
ATOM 1521 C CA . LEU A 1 195 ? 9.604 -3.468 -15.429 1.00 97.25 195 LEU A CA 1
ATOM 1522 C C . LEU A 1 195 ? 10.353 -4.444 -14.519 1.00 97.25 195 LEU A C 1
ATOM 1524 O O . LEU A 1 195 ? 10.678 -4.077 -13.393 1.00 97.25 195 LEU A O 1
ATOM 1528 N N . PHE A 1 196 ? 10.652 -5.656 -14.996 1.00 97.25 196 PHE A N 1
ATOM 1529 C CA . PHE A 1 196 ? 11.388 -6.650 -14.220 1.00 97.25 196 PHE A CA 1
ATOM 1530 C C . PHE A 1 196 ? 12.797 -6.162 -13.876 1.00 97.25 196 PHE A C 1
ATOM 1532 O O . PHE A 1 196 ? 13.172 -6.175 -12.707 1.00 97.25 196 PHE A O 1
ATOM 1539 N N . LEU A 1 197 ? 13.553 -5.671 -14.864 1.00 97.44 197 LEU A N 1
ATOM 1540 C CA . LEU A 1 197 ? 14.920 -5.187 -14.650 1.00 97.44 197 LEU A CA 1
ATOM 1541 C C . LEU A 1 197 ? 14.956 -3.981 -13.701 1.00 97.44 197 LEU A C 1
ATOM 1543 O O . LEU A 1 197 ? 15.801 -3.930 -12.811 1.00 97.44 197 LEU A O 1
ATOM 1547 N N . ILE A 1 198 ? 14.013 -3.041 -13.828 1.00 97.75 198 ILE A N 1
ATOM 1548 C CA . ILE A 1 198 ? 13.902 -1.901 -12.904 1.00 97.75 198 ILE A CA 1
ATOM 1549 C C . ILE A 1 198 ? 13.498 -2.361 -11.501 1.00 97.75 198 ILE A C 1
ATOM 1551 O O . ILE A 1 198 ? 14.053 -1.877 -10.515 1.00 97.75 198 ILE A O 1
ATOM 1555 N N . ALA A 1 199 ? 12.550 -3.292 -11.379 1.00 96.56 199 ALA A N 1
ATOM 1556 C CA . ALA A 1 199 ? 12.132 -3.821 -10.084 1.00 96.56 199 ALA A CA 1
ATOM 1557 C C . ALA A 1 199 ? 13.284 -4.542 -9.371 1.00 96.56 199 ALA A C 1
ATOM 1559 O O . ALA A 1 199 ? 13.527 -4.279 -8.193 1.00 96.56 199 ALA A O 1
ATOM 1560 N N . ALA A 1 200 ? 14.009 -5.394 -10.099 1.00 95.31 200 ALA A N 1
ATOM 1561 C CA . ALA A 1 200 ? 15.152 -6.140 -9.589 1.00 95.31 200 ALA A CA 1
ATOM 1562 C C . ALA A 1 200 ? 16.298 -5.207 -9.173 1.00 95.31 200 ALA A C 1
ATOM 1564 O O . ALA A 1 200 ? 16.807 -5.332 -8.064 1.00 95.31 200 ALA A O 1
ATOM 1565 N N . ALA A 1 201 ? 16.656 -4.231 -10.014 1.00 95.19 201 ALA A N 1
ATOM 1566 C CA . ALA A 1 201 ? 17.773 -3.327 -9.742 1.00 95.19 201 ALA A CA 1
ATOM 1567 C C . ALA A 1 201 ? 17.466 -2.275 -8.659 1.00 95.19 201 ALA A C 1
ATOM 1569 O O . ALA A 1 201 ? 18.363 -1.856 -7.936 1.00 95.19 201 ALA A O 1
ATOM 1570 N N . SER A 1 202 ? 16.208 -1.836 -8.526 1.00 94.94 202 SER A N 1
ATOM 1571 C CA . SER A 1 202 ? 15.828 -0.797 -7.552 1.00 94.94 202 SER A CA 1
ATOM 1572 C C . SER A 1 202 ? 15.407 -1.335 -6.181 1.00 94.94 202 SER A C 1
ATOM 1574 O O . SER A 1 202 ? 15.343 -0.562 -5.221 1.00 94.94 202 SER A O 1
ATOM 1576 N N . ALA A 1 203 ? 15.024 -2.616 -6.104 1.00 93.25 203 ALA A N 1
ATOM 1577 C CA . ALA A 1 203 ? 14.407 -3.251 -4.936 1.00 93.25 203 ALA A CA 1
ATOM 1578 C C . ALA A 1 203 ? 13.208 -2.469 -4.348 1.00 93.25 203 ALA A C 1
ATOM 1580 O O . ALA A 1 203 ? 12.899 -2.553 -3.154 1.00 93.25 203 ALA A O 1
ATOM 1581 N N . ARG A 1 204 ? 12.500 -1.678 -5.169 1.00 93.12 204 ARG A N 1
ATOM 1582 C CA . ARG A 1 204 ? 11.361 -0.872 -4.707 1.00 93.12 204 ARG A CA 1
ATOM 1583 C C . ARG A 1 204 ? 10.054 -1.651 -4.735 1.00 93.12 204 ARG A C 1
ATOM 1585 O O . ARG A 1 204 ? 9.802 -2.507 -5.577 1.00 93.12 204 ARG A O 1
ATOM 1592 N N . ARG A 1 205 ? 9.159 -1.296 -3.807 1.00 92.38 205 ARG A N 1
ATOM 1593 C CA . ARG A 1 205 ? 7.796 -1.846 -3.764 1.00 92.38 205 ARG A CA 1
ATOM 1594 C C . ARG A 1 205 ? 7.051 -1.516 -5.056 1.00 92.38 205 ARG A C 1
ATOM 1596 O O . ARG A 1 205 ? 7.163 -0.401 -5.559 1.00 92.38 205 ARG A O 1
ATOM 1603 N N . ARG A 1 206 ? 6.164 -2.417 -5.487 1.00 94.56 206 ARG A N 1
ATOM 1604 C CA . ARG A 1 206 ? 5.274 -2.222 -6.648 1.00 94.56 206 ARG A CA 1
ATOM 1605 C C . ARG A 1 206 ? 4.581 -0.855 -6.668 1.00 94.56 206 ARG A C 1
ATOM 1607 O O . ARG A 1 206 ? 4.495 -0.239 -7.718 1.00 94.56 206 ARG A O 1
ATOM 1614 N N . SER A 1 207 ? 4.100 -0.370 -5.520 1.00 93.75 207 SER A N 1
ATOM 1615 C CA . SER A 1 207 ? 3.443 0.943 -5.430 1.00 93.75 207 SER A CA 1
ATOM 1616 C C . SER A 1 207 ? 4.373 2.103 -5.790 1.00 93.75 207 SER A C 1
ATOM 1618 O O . SER A 1 207 ? 3.924 3.069 -6.382 1.00 93.75 207 SER A O 1
ATOM 1620 N N . CYS A 1 208 ? 5.659 2.001 -5.446 1.00 94.56 208 CYS A N 1
ATOM 1621 C CA . CYS A 1 208 ? 6.664 3.000 -5.795 1.00 94.56 208 CYS A CA 1
ATOM 1622 C C . CYS A 1 208 ? 7.002 2.932 -7.288 1.00 94.56 208 CYS A C 1
ATOM 1624 O O . CYS A 1 208 ? 7.017 3.968 -7.936 1.00 94.56 208 CYS A O 1
ATOM 1626 N N . LEU A 1 209 ? 7.157 1.726 -7.851 1.00 95.62 209 LEU A N 1
ATOM 1627 C CA . LEU A 1 209 ? 7.360 1.542 -9.296 1.00 95.62 209 LEU A CA 1
ATOM 1628 C C . LEU A 1 209 ? 6.193 2.097 -10.124 1.00 95.62 209 LEU A C 1
ATOM 1630 O O . LEU A 1 209 ? 6.404 2.749 -11.138 1.00 95.62 209 LEU A O 1
ATOM 1634 N N . HIS A 1 210 ? 4.962 1.878 -9.659 1.00 94.88 210 HIS A N 1
ATOM 1635 C CA . HIS A 1 210 ? 3.753 2.427 -10.274 1.00 94.88 210 HIS A CA 1
ATOM 1636 C C . HIS A 1 210 ? 3.681 3.959 -10.177 1.00 94.88 210 HIS A C 1
ATOM 1638 O O . HIS A 1 210 ? 3.054 4.609 -11.008 1.00 94.88 210 HIS A O 1
ATOM 1644 N N . ALA A 1 211 ? 4.292 4.544 -9.148 1.00 95.56 211 ALA A N 1
ATOM 1645 C CA . ALA A 1 211 ? 4.293 5.983 -8.938 1.00 95.56 211 ALA A CA 1
ATOM 1646 C C . ALA A 1 211 ? 5.375 6.721 -9.737 1.00 95.56 211 ALA A C 1
ATOM 1648 O O . ALA A 1 211 ? 5.310 7.944 -9.803 1.00 95.56 211 ALA A O 1
ATOM 1649 N N . LEU A 1 212 ? 6.341 6.017 -10.342 1.00 96.94 212 LEU A N 1
ATOM 1650 C CA . LEU A 1 212 ? 7.376 6.634 -11.176 1.00 96.94 212 LEU A CA 1
ATOM 1651 C C . LEU A 1 212 ? 6.761 7.457 -12.308 1.00 96.94 212 LEU A C 1
ATOM 1653 O O . LEU A 1 212 ? 5.737 7.077 -12.884 1.00 96.94 212 LEU A O 1
ATOM 1657 N N . THR A 1 213 ? 7.399 8.581 -12.622 1.00 96.69 213 THR A N 1
ATOM 1658 C CA . THR A 1 213 ? 6.866 9.577 -13.552 1.00 96.69 213 THR A CA 1
ATOM 1659 C C . THR A 1 213 ? 7.939 10.104 -14.506 1.00 96.69 213 THR A C 1
ATOM 1661 O O . THR A 1 213 ? 9.127 10.155 -14.181 1.00 96.69 213 THR A O 1
ATOM 1664 N N . LEU A 1 214 ? 7.503 10.478 -15.706 1.00 96.62 214 LEU A N 1
ATOM 1665 C CA . LEU A 1 214 ? 8.275 11.155 -16.744 1.00 96.62 214 LEU A CA 1
ATOM 1666 C C . LEU A 1 214 ? 8.167 12.680 -16.663 1.00 96.62 214 LEU A C 1
ATOM 1668 O O . LEU A 1 214 ? 8.742 13.363 -17.509 1.00 96.62 214 LEU A O 1
ATOM 1672 N N . GLN A 1 215 ? 7.475 13.219 -15.653 1.00 95.62 215 GLN A N 1
ATOM 1673 C CA . GLN A 1 215 ? 7.477 14.655 -15.382 1.00 95.62 215 GLN A CA 1
ATOM 1674 C C . GLN A 1 215 ? 8.903 15.210 -15.366 1.00 95.62 215 GLN A C 1
ATOM 1676 O O . GLN A 1 215 ? 9.855 14.553 -14.923 1.00 95.62 215 GLN A O 1
ATOM 1681 N N . ARG A 1 216 ? 9.053 16.442 -15.865 1.00 93.25 216 ARG A N 1
ATOM 1682 C CA . ARG A 1 216 ? 10.355 17.095 -16.013 1.00 93.25 216 ARG A CA 1
ATOM 1683 C C . ARG A 1 216 ? 11.123 17.047 -14.690 1.00 93.25 216 ARG A C 1
ATOM 1685 O O . ARG A 1 216 ? 10.668 17.563 -13.678 1.00 93.25 216 ARG A O 1
ATOM 1692 N N . GLY A 1 217 ? 12.303 16.428 -14.714 1.00 93.31 217 GLY A N 1
ATOM 1693 C CA . GLY A 1 217 ? 13.180 16.315 -13.547 1.00 93.31 217 GLY A CA 1
ATOM 1694 C C . GLY A 1 217 ? 12.931 15.108 -12.631 1.00 93.31 217 GLY A C 1
ATOM 1695 O O . GLY A 1 217 ? 13.679 14.948 -11.669 1.00 93.31 217 GLY A O 1
ATOM 1696 N N . PHE A 1 218 ? 11.961 14.238 -12.923 1.00 95.75 218 PHE A N 1
ATOM 1697 C CA . PHE A 1 218 ? 11.690 13.025 -12.132 1.00 95.75 218 PHE A CA 1
ATOM 1698 C C . PHE A 1 218 ? 12.246 11.744 -12.763 1.00 95.75 218 PHE A C 1
ATOM 1700 O O . PHE A 1 218 ? 12.465 10.753 -12.073 1.00 95.75 218 PHE A O 1
ATOM 1707 N N . THR A 1 219 ? 12.536 11.779 -14.062 1.00 97.00 219 THR A N 1
ATOM 1708 C CA . THR A 1 219 ? 13.357 10.782 -14.754 1.00 97.00 219 THR A CA 1
ATOM 1709 C C . THR A 1 219 ? 14.532 11.513 -15.395 1.00 97.00 219 THR A C 1
ATOM 1711 O O . THR A 1 219 ? 14.328 12.329 -16.294 1.00 97.00 219 THR A O 1
ATOM 1714 N N . ARG A 1 220 ? 15.759 11.266 -14.922 1.00 96.75 220 ARG A N 1
ATOM 1715 C CA . ARG A 1 220 ? 16.973 11.946 -15.403 1.00 96.75 220 ARG A CA 1
ATOM 1716 C C . ARG A 1 220 ? 18.002 10.931 -15.859 1.00 96.75 220 ARG A C 1
ATOM 1718 O O . ARG A 1 220 ? 18.478 10.131 -15.060 1.00 96.75 220 ARG A O 1
ATOM 1725 N N . PHE A 1 221 ? 18.337 10.965 -17.142 1.00 96.12 221 PHE A N 1
ATOM 1726 C CA . PHE A 1 221 ? 19.460 10.200 -17.668 1.00 96.12 221 PHE A CA 1
ATOM 1727 C C . PHE A 1 221 ? 20.751 10.983 -17.439 1.00 96.12 221 PHE A C 1
ATOM 1729 O O . PHE A 1 221 ? 20.845 12.150 -17.806 1.00 96.12 221 PHE A O 1
ATOM 1736 N N . GLU A 1 222 ? 21.731 10.322 -16.841 1.00 93.69 222 GLU A N 1
ATOM 1737 C CA . GLU A 1 222 ? 23.060 10.850 -16.531 1.00 93.69 222 GLU A CA 1
ATOM 1738 C C . GLU A 1 222 ? 24.109 9.948 -17.201 1.00 93.69 222 GLU A C 1
ATOM 1740 O O . GLU A 1 222 ? 23.770 8.820 -17.578 1.00 93.69 222 GLU A O 1
ATOM 1745 N N . PRO A 1 223 ? 25.378 10.382 -17.351 1.00 88.88 223 PRO A N 1
ATOM 1746 C CA . PRO A 1 223 ? 26.413 9.553 -17.961 1.00 88.88 223 PRO A CA 1
ATOM 1747 C C . PRO A 1 223 ? 26.459 8.145 -17.359 1.00 88.88 223 PRO A C 1
ATOM 1749 O O . PRO A 1 223 ? 26.421 7.192 -18.123 1.00 88.88 223 PRO A O 1
ATOM 1752 N N . GLY A 1 224 ? 26.407 8.026 -16.025 1.00 90.88 224 GLY A N 1
ATOM 1753 C CA . GLY A 1 224 ? 26.482 6.766 -15.272 1.00 90.88 224 GLY A CA 1
ATOM 1754 C C . GLY A 1 224 ? 25.224 5.889 -15.253 1.00 90.88 224 GLY A C 1
ATOM 1755 O O . GLY A 1 224 ? 25.291 4.736 -14.824 1.00 90.88 224 GLY A O 1
ATOM 1756 N N . GLY A 1 225 ? 24.055 6.400 -15.656 1.00 95.88 225 GLY A N 1
ATOM 1757 C CA . GLY A 1 225 ? 22.797 5.689 -15.424 1.00 95.88 225 GLY A CA 1
ATOM 1758 C C . GLY A 1 225 ? 21.534 6.540 -15.514 1.00 95.88 225 GLY A C 1
ATOM 1759 O O . GLY A 1 225 ? 21.425 7.451 -16.334 1.00 95.88 225 GLY A O 1
ATOM 1760 N N . VAL A 1 226 ? 20.540 6.211 -14.691 1.00 97.44 226 VAL A N 1
ATOM 1761 C CA . VAL A 1 226 ? 19.282 6.963 -14.603 1.00 97.44 226 VAL A CA 1
ATOM 1762 C C . VAL A 1 226 ? 18.856 7.158 -13.151 1.00 97.44 226 VAL A C 1
ATOM 1764 O O . VAL A 1 226 ? 18.872 6.210 -12.363 1.00 97.44 226 VAL A O 1
ATOM 1767 N N . ARG A 1 227 ? 18.442 8.382 -12.812 1.00 97.56 227 ARG A N 1
ATOM 1768 C CA . ARG A 1 227 ? 17.732 8.698 -11.568 1.00 97.56 227 ARG A CA 1
ATOM 1769 C C . ARG A 1 227 ? 16.232 8.701 -11.810 1.00 97.56 227 ARG A C 1
ATOM 1771 O O . ARG A 1 227 ? 15.757 9.313 -12.768 1.00 97.56 227 ARG A O 1
ATOM 1778 N N . LEU A 1 228 ? 15.503 8.007 -10.944 1.00 97.44 228 LEU A N 1
ATOM 1779 C CA . LEU A 1 228 ? 14.053 7.876 -10.990 1.00 97.44 228 LEU A CA 1
ATOM 1780 C C . LEU A 1 228 ? 13.453 8.305 -9.652 1.00 97.44 228 LEU A C 1
ATOM 1782 O O . LEU A 1 228 ? 13.835 7.814 -8.584 1.00 97.44 228 LEU A O 1
ATOM 1786 N N . LEU A 1 229 ? 12.461 9.180 -9.737 1.00 95.19 229 LEU A N 1
ATOM 1787 C CA . LEU A 1 229 ? 11.666 9.666 -8.625 1.00 95.19 229 LEU A CA 1
ATOM 1788 C C . LEU A 1 229 ? 10.190 9.319 -8.862 1.00 95.19 229 LEU A C 1
ATOM 1790 O O . LEU A 1 229 ? 9.706 9.364 -10.000 1.00 95.19 229 LEU A O 1
ATOM 1794 N N . PRO A 1 230 ? 9.453 8.940 -7.806 1.00 95.00 230 PRO A N 1
ATOM 1795 C CA . PRO A 1 230 ? 8.007 8.869 -7.888 1.00 95.00 230 PRO A CA 1
ATOM 1796 C C . PRO A 1 230 ? 7.406 10.273 -8.021 1.00 95.00 230 PRO A C 1
ATOM 1798 O O . PRO A 1 230 ? 8.025 11.266 -7.654 1.00 95.00 230 PRO A O 1
ATOM 1801 N N . ASP A 1 231 ? 6.175 10.323 -8.516 1.00 93.12 231 ASP A N 1
ATOM 1802 C CA . ASP A 1 231 ? 5.291 11.489 -8.474 1.00 93.12 231 ASP A CA 1
ATOM 1803 C C . ASP A 1 231 ? 5.316 12.165 -7.087 1.00 93.12 231 ASP A C 1
ATOM 1805 O O . ASP A 1 231 ? 5.222 11.458 -6.080 1.00 93.12 231 ASP A O 1
ATOM 1809 N N . PRO A 1 232 ? 5.428 13.502 -7.005 1.00 90.06 232 PRO A N 1
ATOM 1810 C CA . PRO A 1 232 ? 5.546 14.210 -5.729 1.00 90.06 232 PRO A CA 1
ATOM 1811 C C . PRO A 1 232 ? 4.300 14.076 -4.841 1.00 90.06 232 PRO A C 1
ATOM 1813 O O . PRO A 1 232 ? 4.404 14.180 -3.622 1.00 90.06 232 PRO A O 1
ATOM 1816 N N . HIS A 1 233 ? 3.133 13.777 -5.419 1.00 90.00 233 HIS A N 1
ATOM 1817 C CA . HIS A 1 233 ? 1.899 13.519 -4.669 1.00 90.00 233 HIS A CA 1
ATOM 1818 C C . HIS A 1 233 ? 1.802 12.067 -4.181 1.00 90.00 233 HIS A C 1
ATOM 1820 O O . HIS A 1 233 ? 0.862 11.693 -3.474 1.00 90.00 233 HIS A O 1
ATOM 1826 N N . PHE A 1 234 ? 2.753 11.206 -4.554 1.00 91.19 234 PHE A N 1
ATOM 1827 C CA . PHE A 1 234 ? 2.823 9.848 -4.043 1.00 91.19 234 PHE A CA 1
ATOM 1828 C C . PHE A 1 234 ? 3.629 9.801 -2.748 1.00 91.19 234 PHE A C 1
ATOM 1830 O O . PHE A 1 234 ? 4.832 10.036 -2.740 1.00 91.19 234 PHE A O 1
ATOM 1837 N N . LEU A 1 235 ? 2.983 9.358 -1.669 1.00 89.56 235 LEU A N 1
ATOM 1838 C CA . LEU A 1 235 ? 3.648 9.074 -0.403 1.00 89.56 235 LEU A CA 1
ATOM 1839 C C . LEU A 1 235 ? 3.997 7.573 -0.303 1.00 89.56 235 LEU A C 1
ATOM 1841 O O . LEU A 1 235 ? 3.101 6.747 -0.065 1.00 89.56 235 LEU A O 1
ATOM 1845 N N . PRO A 1 236 ? 5.277 7.164 -0.410 1.00 88.19 236 PRO A N 1
ATOM 1846 C CA . PRO A 1 236 ? 5.703 5.786 -0.192 1.00 88.19 236 PRO A CA 1
ATOM 1847 C C . PRO A 1 236 ? 5.222 5.247 1.155 1.00 88.19 236 PRO A C 1
ATOM 1849 O O . PRO A 1 236 ? 5.169 5.961 2.152 1.00 88.19 236 PRO A O 1
ATOM 1852 N N . LYS A 1 237 ? 4.885 3.955 1.219 1.00 85.06 237 LYS A N 1
ATOM 1853 C CA . LYS A 1 237 ? 4.362 3.332 2.451 1.00 85.06 237 LYS A CA 1
ATOM 1854 C C . LYS A 1 237 ? 5.325 3.430 3.642 1.00 85.06 237 LYS A C 1
ATOM 1856 O O . LYS A 1 237 ? 4.878 3.441 4.778 1.00 85.06 237 LYS A O 1
ATOM 1861 N N . ASN A 1 238 ? 6.625 3.447 3.373 1.00 84.00 238 ASN A N 1
ATOM 1862 C CA . ASN A 1 238 ? 7.674 3.586 4.378 1.00 84.00 238 ASN A CA 1
ATOM 1863 C C . ASN A 1 238 ? 8.115 5.032 4.610 1.00 84.00 238 ASN A C 1
ATOM 1865 O O . ASN A 1 238 ? 8.992 5.217 5.435 1.00 84.00 238 ASN A O 1
ATOM 1869 N N . GLN A 1 239 ? 7.559 6.014 3.898 1.00 87.94 239 GLN A N 1
ATOM 1870 C CA . GLN A 1 239 ? 7.823 7.418 4.189 1.00 87.94 239 GLN A CA 1
ATOM 1871 C C . GLN A 1 239 ? 6.995 7.855 5.401 1.00 87.94 239 GLN A C 1
ATOM 1873 O O . GLN A 1 239 ? 5.798 7.548 5.485 1.00 87.94 239 GLN A O 1
ATOM 1878 N N . SER A 1 240 ? 7.649 8.557 6.318 1.00 86.69 240 SER A N 1
ATOM 1879 C CA . SER A 1 240 ? 7.077 9.173 7.514 1.00 86.69 240 SER A CA 1
ATOM 1880 C C . SER A 1 240 ? 7.562 10.619 7.618 1.00 86.69 240 SER A C 1
ATOM 1882 O O . SER A 1 240 ? 8.414 11.051 6.846 1.00 86.69 240 SER A O 1
ATOM 1884 N N . VAL A 1 241 ? 7.056 11.353 8.609 1.00 86.88 241 VAL A N 1
ATOM 1885 C CA . VAL A 1 241 ? 7.534 12.707 8.943 1.00 86.88 241 VAL A CA 1
ATOM 1886 C C . VAL A 1 241 ? 9.050 12.732 9.191 1.00 86.88 241 VAL A C 1
ATOM 1888 O O . VAL A 1 241 ? 9.713 13.717 8.901 1.00 86.88 241 VAL A O 1
ATOM 1891 N N . THR A 1 242 ? 9.607 11.627 9.689 1.00 90.00 242 THR A N 1
ATOM 1892 C CA . THR A 1 242 ? 11.016 11.502 10.080 1.00 90.00 242 THR A CA 1
ATOM 1893 C C . THR A 1 242 ? 11.885 10.759 9.068 1.00 90.00 242 THR A C 1
ATOM 1895 O O . THR A 1 242 ? 13.081 10.598 9.298 1.00 90.00 242 THR A O 1
ATOM 1898 N N . PHE A 1 243 ? 11.317 10.259 7.969 1.00 88.38 243 PHE A N 1
ATOM 1899 C CA . PHE A 1 243 ? 12.064 9.451 7.011 1.00 88.38 243 PHE A CA 1
ATOM 1900 C C . PHE A 1 243 ? 11.512 9.585 5.597 1.00 88.38 243 PHE A C 1
ATOM 1902 O O . PHE A 1 243 ? 10.373 9.196 5.335 1.00 88.38 243 PHE A O 1
ATOM 1909 N N . THR A 1 244 ? 12.376 10.004 4.672 1.00 87.25 244 THR A N 1
ATOM 1910 C CA . THR A 1 244 ? 12.107 10.039 3.232 1.00 87.25 244 THR A CA 1
ATOM 1911 C C . THR A 1 244 ? 12.999 9.020 2.527 1.00 87.25 244 THR A C 1
ATOM 1913 O O . THR A 1 244 ? 14.218 9.065 2.690 1.00 87.25 244 THR A O 1
ATOM 1916 N N . PRO A 1 245 ? 12.440 8.079 1.743 1.00 83.19 245 PRO A N 1
ATOM 1917 C CA . PRO A 1 245 ? 13.257 7.155 0.973 1.00 83.19 245 PRO A CA 1
ATOM 1918 C C . PRO A 1 245 ? 14.136 7.906 -0.033 1.00 83.19 245 PRO A C 1
ATOM 1920 O O . PRO A 1 245 ? 13.629 8.747 -0.771 1.00 83.19 245 PRO A O 1
ATOM 1923 N N . ASN A 1 246 ? 15.410 7.518 -0.134 1.00 87.69 246 ASN A N 1
ATOM 1924 C CA . ASN A 1 246 ? 16.308 8.025 -1.173 1.00 87.69 246 ASN A CA 1
ATOM 1925 C C . ASN A 1 246 ? 15.702 7.835 -2.568 1.00 87.69 246 ASN A C 1
ATOM 1927 O O . ASN A 1 246 ? 14.923 6.895 -2.797 1.00 87.69 246 ASN A O 1
ATOM 1931 N N . GLU A 1 247 ? 16.130 8.670 -3.507 1.00 91.06 247 GLU A N 1
ATOM 1932 C CA . GLU A 1 247 ? 15.850 8.474 -4.924 1.00 91.06 247 GLU A CA 1
ATOM 1933 C C . GLU A 1 247 ? 16.384 7.127 -5.436 1.00 91.06 247 GLU A C 1
ATOM 1935 O O . GLU A 1 247 ? 17.188 6.447 -4.788 1.00 91.06 247 GLU A O 1
ATOM 1940 N N . ILE A 1 248 ? 15.886 6.690 -6.591 1.00 95.62 248 ILE A N 1
ATOM 1941 C CA . ILE A 1 248 ? 16.348 5.458 -7.226 1.00 95.62 248 ILE A CA 1
ATOM 1942 C C . ILE A 1 248 ? 17.428 5.837 -8.230 1.00 95.62 248 ILE A C 1
ATOM 1944 O O . ILE A 1 248 ? 17.122 6.491 -9.221 1.00 95.62 248 ILE A O 1
ATOM 1948 N N . PHE A 1 249 ? 18.657 5.377 -8.022 1.00 96.44 249 PHE A N 1
ATOM 1949 C CA . PHE A 1 249 ? 19.699 5.431 -9.043 1.00 96.44 249 PHE A CA 1
ATOM 1950 C C . PHE A 1 249 ? 19.933 4.033 -9.614 1.00 96.44 249 PHE A C 1
ATOM 1952 O O . PHE A 1 249 ? 20.177 3.091 -8.861 1.00 96.44 249 PHE A O 1
ATOM 1959 N N . LEU A 1 250 ? 19.837 3.895 -10.938 1.00 96.25 250 LEU A N 1
ATOM 1960 C CA . LEU A 1 250 ? 20.116 2.650 -11.651 1.00 96.25 250 LEU A CA 1
ATOM 1961 C C . LEU A 1 250 ? 21.337 2.843 -12.558 1.00 96.25 250 LEU A C 1
ATOM 1963 O O . LEU A 1 250 ? 21.247 3.633 -13.505 1.00 96.25 250 LEU A O 1
ATOM 1967 N N . PRO A 1 251 ? 22.452 2.131 -12.317 1.00 94.00 251 PRO A N 1
ATOM 1968 C CA . PRO A 1 251 ? 23.644 2.256 -13.143 1.00 94.00 251 PRO A CA 1
ATOM 1969 C C . PRO A 1 251 ? 23.427 1.652 -14.535 1.00 94.00 251 PRO A C 1
ATOM 1971 O O . PRO A 1 251 ? 22.682 0.681 -14.716 1.00 94.00 251 PRO A O 1
ATOM 1974 N N . SER A 1 252 ? 24.103 2.210 -15.538 1.00 94.50 252 SER A N 1
ATOM 1975 C CA . SER A 1 252 ? 24.131 1.620 -16.873 1.00 94.50 252 SER A CA 1
ATOM 1976 C C . SER A 1 252 ? 25.123 0.461 -16.924 1.00 94.50 252 SER A C 1
ATOM 1978 O O . SER A 1 252 ? 26.332 0.665 -16.815 1.00 94.50 252 SER A O 1
ATOM 1980 N N . LEU A 1 253 ? 24.641 -0.758 -17.191 1.00 92.50 253 LEU A N 1
ATOM 1981 C CA . LEU A 1 253 ? 25.529 -1.919 -17.354 1.00 92.50 253 LEU A CA 1
ATOM 1982 C C . LEU A 1 253 ? 26.475 -1.788 -18.552 1.00 92.50 253 LEU A C 1
ATOM 1984 O O . LEU A 1 253 ? 27.515 -2.424 -18.566 1.00 92.50 253 LEU A O 1
ATOM 1988 N N . SER A 1 254 ? 26.167 -0.927 -19.529 1.00 83.44 254 SER A N 1
ATOM 1989 C CA . SER A 1 254 ? 27.083 -0.661 -20.647 1.00 83.44 254 SER A CA 1
ATOM 1990 C C . SER A 1 254 ? 28.394 0.002 -20.222 1.00 83.44 254 SER A C 1
ATOM 1992 O O . SER A 1 254 ? 29.340 -0.007 -20.998 1.00 83.44 254 SER A O 1
ATOM 1994 N N . GLN A 1 255 ? 28.410 0.642 -19.052 1.00 82.62 255 GLN A N 1
ATOM 1995 C CA . GLN A 1 255 ? 29.597 1.262 -18.464 1.00 82.62 255 GLN A CA 1
ATOM 1996 C C . GLN A 1 255 ? 30.133 0.451 -17.289 1.00 82.62 255 GLN A C 1
ATOM 1998 O O . GLN A 1 255 ? 31.330 0.465 -17.041 1.00 82.62 255 GLN A O 1
ATOM 2003 N N . ALA A 1 256 ? 29.252 -0.252 -16.573 1.00 84.00 256 ALA A N 1
ATOM 2004 C CA . ALA A 1 256 ? 29.643 -1.077 -15.436 1.00 84.00 256 ALA A CA 1
ATOM 2005 C C . ALA A 1 256 ? 30.235 -2.441 -15.839 1.00 84.00 256 ALA A C 1
ATOM 2007 O O . ALA A 1 256 ? 30.869 -3.077 -15.006 1.00 84.00 256 ALA A O 1
ATOM 2008 N N . SER A 1 257 ? 30.030 -2.898 -17.081 1.00 88.06 257 SER A N 1
ATOM 2009 C CA . SER A 1 257 ? 30.572 -4.163 -17.584 1.00 88.06 257 SER A CA 1
ATOM 2010 C C . SER A 1 257 ? 31.139 -4.027 -18.996 1.00 88.06 257 SER A C 1
ATOM 2012 O O . SER A 1 257 ? 30.540 -3.398 -19.874 1.00 88.06 257 SER A O 1
ATOM 2014 N N . SER A 1 258 ? 32.296 -4.653 -19.214 1.00 88.12 258 SER A N 1
ATOM 2015 C CA . SER A 1 258 ? 32.931 -4.815 -20.525 1.00 88.12 258 SER A CA 1
ATOM 2016 C C . SER A 1 258 ? 32.367 -6.000 -21.319 1.00 88.12 258 SER A C 1
ATOM 2018 O O . SER A 1 258 ? 32.591 -6.079 -22.527 1.00 88.12 258 SER A O 1
ATOM 2020 N N . ILE A 1 259 ? 31.605 -6.892 -20.677 1.00 91.44 259 ILE A N 1
ATOM 2021 C CA . ILE A 1 259 ? 31.008 -8.077 -21.299 1.00 91.44 259 ILE A CA 1
ATOM 2022 C C . ILE A 1 259 ? 29.831 -7.641 -22.183 1.00 91.44 259 ILE A C 1
ATOM 2024 O O . ILE A 1 259 ? 28.935 -6.902 -21.761 1.00 91.44 259 ILE A O 1
ATOM 2028 N N . ALA A 1 260 ? 29.825 -8.065 -23.448 1.00 87.69 260 ALA A N 1
ATOM 2029 C CA . ALA A 1 260 ? 28.835 -7.611 -24.424 1.00 87.69 260 ALA A CA 1
ATOM 2030 C C . ALA A 1 260 ? 27.423 -8.123 -24.097 1.00 87.69 260 ALA A C 1
ATOM 2032 O O . ALA A 1 260 ? 26.435 -7.406 -24.284 1.00 87.69 260 ALA A O 1
ATOM 2033 N N . GLU A 1 261 ? 27.339 -9.340 -23.572 1.00 88.44 261 GLU A N 1
ATOM 2034 C CA . GLU A 1 261 ? 26.123 -10.044 -23.185 1.00 88.44 261 GLU A CA 1
ATOM 2035 C C . GLU A 1 261 ? 25.389 -9.314 -22.055 1.00 88.44 261 GLU A C 1
ATOM 2037 O O . GLU A 1 261 ? 24.162 -9.187 -22.108 1.00 88.44 261 GLU A O 1
ATOM 2042 N N . ASP A 1 262 ? 26.125 -8.718 -21.111 1.00 91.31 262 ASP A N 1
ATOM 2043 C CA . ASP A 1 262 ? 25.565 -8.016 -19.948 1.00 91.31 262 ASP A CA 1
ATOM 2044 C C . ASP A 1 262 ? 24.660 -6.847 -20.339 1.00 91.31 262 ASP A C 1
ATOM 2046 O O . ASP A 1 262 ? 23.688 -6.502 -19.654 1.00 91.31 262 ASP A O 1
ATOM 2050 N N . LYS A 1 263 ? 24.914 -6.260 -21.513 1.00 92.56 263 LYS A N 1
ATOM 2051 C CA . LYS A 1 263 ? 24.098 -5.178 -22.071 1.00 92.56 263 LYS A CA 1
ATOM 2052 C C . LYS A 1 263 ? 22.641 -5.614 -22.250 1.00 92.56 263 LYS A C 1
ATOM 2054 O O . LYS A 1 263 ? 21.747 -4.762 -22.168 1.00 92.56 263 LYS A O 1
ATOM 2059 N N . ARG A 1 264 ? 22.364 -6.915 -22.431 1.00 95.31 264 ARG A N 1
ATOM 2060 C CA . ARG A 1 264 ? 21.001 -7.467 -22.552 1.00 95.31 264 ARG A CA 1
ATOM 2061 C C . ARG A 1 264 ? 20.165 -7.255 -21.289 1.00 95.31 264 ARG A C 1
ATOM 2063 O O . ARG A 1 264 ? 18.962 -7.008 -21.407 1.00 95.31 264 ARG A O 1
ATOM 2070 N N . TRP A 1 265 ? 20.797 -7.230 -20.117 1.00 95.81 265 TRP A N 1
ATOM 2071 C CA . TRP A 1 265 ? 20.147 -7.010 -18.818 1.00 95.81 265 TRP A CA 1
ATOM 2072 C C . TRP A 1 265 ? 20.202 -5.559 -18.333 1.00 95.81 265 TRP A C 1
ATOM 2074 O O . TRP A 1 265 ? 19.726 -5.258 -17.243 1.00 95.81 265 TRP A O 1
ATOM 2084 N N . CYS A 1 266 ? 20.744 -4.635 -19.132 1.00 96.75 266 CYS A N 1
ATOM 2085 C CA . CYS A 1 266 ? 20.866 -3.236 -18.734 1.00 96.75 266 CYS A CA 1
ATOM 2086 C C . CYS A 1 266 ? 19.481 -2.577 -18.534 1.00 96.75 266 CYS A C 1
ATOM 2088 O O . CYS A 1 266 ? 18.768 -2.371 -19.528 1.00 96.75 266 CYS A O 1
ATOM 2090 N N . PRO A 1 267 ? 19.104 -2.172 -17.299 1.00 96.62 267 PRO A N 1
ATOM 2091 C CA . PRO A 1 267 ? 17.810 -1.539 -17.041 1.00 96.62 267 PRO A CA 1
ATOM 2092 C C . PRO A 1 267 ? 17.698 -0.186 -17.749 1.00 96.62 267 PRO A C 1
ATOM 2094 O O . PRO A 1 267 ? 16.639 0.147 -18.271 1.00 96.62 267 PRO A O 1
ATOM 2097 N N . VAL A 1 268 ? 18.802 0.563 -17.849 1.00 97.31 268 VAL A N 1
ATOM 2098 C CA . VAL A 1 268 ? 18.858 1.861 -18.539 1.00 97.31 268 VAL A CA 1
ATOM 2099 C C . VAL A 1 268 ? 18.574 1.701 -20.033 1.00 97.31 268 VAL A C 1
ATOM 2101 O O . VAL A 1 268 ? 17.790 2.463 -20.598 1.00 97.31 268 VAL A O 1
ATOM 2104 N N . ARG A 1 269 ? 19.163 0.685 -20.681 1.00 96.56 269 ARG A N 1
ATOM 2105 C CA . ARG A 1 269 ? 18.928 0.396 -22.106 1.00 96.56 269 ARG A CA 1
ATOM 2106 C C . ARG A 1 269 ? 17.472 0.003 -22.353 1.00 96.56 269 ARG A C 1
ATOM 2108 O O . ARG A 1 269 ? 16.849 0.543 -23.264 1.00 96.56 269 ARG A O 1
ATOM 2115 N N . ALA A 1 270 ? 16.934 -0.904 -21.536 1.00 97.62 270 ALA A N 1
ATOM 2116 C CA . ALA A 1 270 ? 15.540 -1.336 -21.627 1.00 97.62 270 ALA A CA 1
ATOM 2117 C C . ALA A 1 270 ? 14.566 -0.163 -21.414 1.00 97.62 270 ALA A C 1
ATOM 2119 O O . ALA A 1 270 ? 13.605 -0.003 -22.168 1.00 97.62 270 ALA A O 1
ATOM 2120 N N . LEU A 1 271 ? 14.864 0.710 -20.447 1.00 98.06 271 LEU A N 1
ATOM 2121 C CA . LEU A 1 271 ? 14.068 1.895 -20.148 1.00 98.06 271 LEU A CA 1
ATOM 2122 C C . LEU A 1 271 ? 14.044 2.901 -21.300 1.00 98.06 271 LEU A C 1
ATOM 2124 O O . LEU A 1 271 ? 12.966 3.371 -21.654 1.00 98.06 271 LEU A O 1
ATOM 2128 N N . LYS A 1 272 ? 15.199 3.203 -21.909 1.00 97.25 272 LYS A N 1
ATOM 2129 C CA . LYS A 1 272 ? 15.282 4.107 -23.069 1.00 97.25 272 LYS A CA 1
ATOM 2130 C C . LYS A 1 272 ? 14.402 3.618 -24.224 1.00 97.25 272 LYS A C 1
ATOM 2132 O O . LYS A 1 272 ? 13.572 4.376 -24.716 1.00 97.25 272 LYS A O 1
ATOM 2137 N N . TRP A 1 273 ? 14.519 2.338 -24.589 1.00 97.75 273 TRP A N 1
ATOM 2138 C CA . TRP A 1 273 ? 13.682 1.732 -25.634 1.00 97.75 273 TRP A CA 1
ATOM 2139 C C . TRP A 1 273 ? 12.195 1.766 -25.295 1.00 97.75 273 TRP A C 1
ATOM 2141 O O . TRP A 1 273 ? 11.369 2.060 -26.154 1.00 97.75 273 TRP A O 1
ATOM 2151 N N . TYR A 1 274 ? 11.847 1.469 -24.045 1.00 97.56 274 TYR A N 1
ATOM 2152 C CA . TYR A 1 274 ? 10.462 1.488 -23.600 1.00 97.56 274 TYR A CA 1
ATOM 2153 C C . TYR A 1 274 ? 9.856 2.898 -23.641 1.00 97.56 274 TYR A C 1
ATOM 2155 O O . TYR A 1 274 ? 8.751 3.057 -24.158 1.00 97.56 274 TYR A O 1
ATOM 2163 N N . ILE A 1 275 ? 10.560 3.922 -23.144 1.00 97.06 275 ILE A N 1
ATOM 2164 C CA . ILE A 1 275 ? 10.088 5.317 -23.188 1.00 97.06 275 ILE A CA 1
ATOM 2165 C C . ILE A 1 275 ? 9.856 5.754 -24.635 1.00 97.06 275 ILE A C 1
ATOM 2167 O O . ILE A 1 275 ? 8.785 6.277 -24.932 1.00 97.06 275 ILE A O 1
ATOM 2171 N N . GLU A 1 276 ? 10.804 5.471 -25.531 1.00 96.81 276 GLU A N 1
ATOM 2172 C CA . GLU A 1 276 ? 10.684 5.836 -26.944 1.00 96.81 276 GLU A CA 1
ATOM 2173 C C . GLU A 1 276 ? 9.484 5.144 -27.606 1.00 96.81 276 GLU A C 1
ATOM 2175 O O . GLU A 1 276 ? 8.599 5.797 -28.155 1.00 96.81 276 GLU A O 1
ATOM 2180 N N . ARG A 1 277 ? 9.366 3.819 -27.456 1.00 95.19 277 ARG A N 1
ATOM 2181 C CA . ARG A 1 277 ? 8.281 3.039 -28.078 1.00 95.19 277 ARG A CA 1
ATOM 2182 C C . ARG A 1 277 ? 6.898 3.286 -27.490 1.00 95.19 277 ARG A C 1
ATOM 2184 O O . ARG A 1 277 ? 5.904 2.895 -28.094 1.00 95.19 277 ARG A O 1
ATOM 2191 N N . THR A 1 278 ? 6.819 3.922 -26.325 1.00 95.19 278 THR A N 1
ATOM 2192 C CA . THR A 1 278 ? 5.547 4.321 -25.710 1.00 95.19 278 THR A CA 1
ATOM 2193 C C . THR A 1 278 ? 5.219 5.792 -25.910 1.00 95.19 278 THR A C 1
ATOM 2195 O O . THR A 1 278 ? 4.114 6.189 -25.561 1.00 95.19 278 THR A O 1
ATOM 2198 N N . LYS A 1 279 ? 6.118 6.600 -26.488 1.00 94.19 279 LYS A N 1
ATOM 2199 C CA . LYS A 1 279 ? 5.976 8.060 -26.587 1.00 94.19 279 LYS A CA 1
ATOM 2200 C C . LYS A 1 279 ? 4.627 8.496 -27.165 1.00 94.19 279 LYS A C 1
ATOM 2202 O O . LYS A 1 279 ? 3.956 9.320 -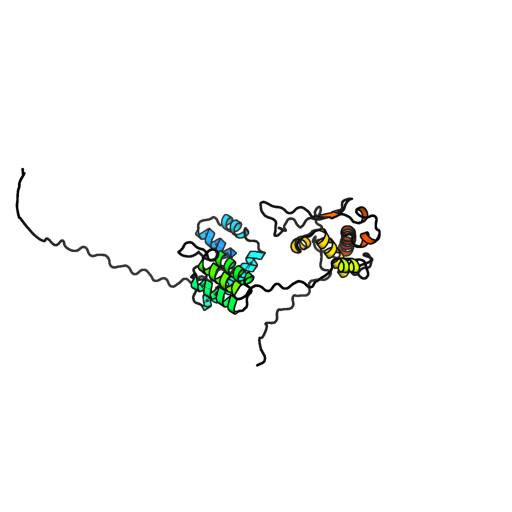26.559 1.00 94.19 279 LYS A O 1
ATOM 2207 N N . GLN A 1 280 ? 4.206 7.882 -28.271 1.00 92.81 280 GLN A N 1
ATOM 2208 C CA . GLN A 1 280 ? 2.952 8.217 -28.965 1.00 92.81 280 GLN A CA 1
ATOM 2209 C C . GLN A 1 280 ? 1.693 7.621 -28.313 1.00 92.81 280 GLN A C 1
ATOM 2211 O O . GLN A 1 280 ? 0.581 8.002 -28.650 1.00 92.81 280 GLN A O 1
ATOM 2216 N N . LEU A 1 281 ? 1.852 6.678 -27.381 1.00 92.19 281 LEU A N 1
ATOM 2217 C CA . LEU A 1 281 ? 0.744 6.002 -26.694 1.00 92.19 281 LEU A CA 1
ATOM 2218 C C . LEU A 1 281 ? 0.400 6.659 -25.350 1.00 92.19 281 LEU A C 1
ATOM 2220 O O . LEU A 1 281 ? -0.499 6.208 -24.641 1.00 92.19 281 LEU A O 1
ATOM 2224 N N . ARG A 1 282 ? 1.167 7.673 -24.941 1.00 91.88 282 ARG A N 1
ATOM 2225 C CA . ARG A 1 282 ? 1.079 8.263 -23.608 1.00 91.88 282 ARG A CA 1
ATOM 2226 C C . ARG A 1 282 ? -0.029 9.300 -23.535 1.00 91.88 282 ARG A C 1
ATOM 2228 O O . ARG A 1 282 ? -0.022 10.287 -24.254 1.00 91.88 282 ARG A O 1
ATOM 2235 N N . THR A 1 283 ? -0.913 9.097 -22.569 1.00 91.19 283 THR A N 1
ATOM 2236 C CA . THR A 1 283 ? -1.942 10.057 -22.140 1.00 91.19 283 THR A CA 1
ATOM 2237 C C . THR A 1 283 ? -1.707 10.562 -20.713 1.00 91.19 283 THR A C 1
ATOM 2239 O O . THR A 1 283 ? -2.506 11.322 -20.177 1.00 91.19 283 THR A O 1
ATOM 2242 N N . SER A 1 284 ? -0.626 10.116 -20.066 1.00 91.56 284 SER A N 1
ATOM 2243 C CA . SER A 1 284 ? -0.233 10.537 -18.722 1.00 91.56 284 SER A CA 1
ATOM 2244 C C . SER A 1 284 ? 1.283 10.509 -18.567 1.00 91.56 284 SER A C 1
ATOM 2246 O O . SER A 1 284 ? 1.977 9.781 -19.285 1.00 91.56 284 SER A O 1
ATOM 2248 N N . ASP A 1 285 ? 1.777 11.215 -17.553 1.00 93.75 285 ASP A N 1
ATOM 2249 C CA . ASP A 1 285 ? 3.201 11.241 -17.220 1.00 93.75 285 ASP A CA 1
ATOM 2250 C C . ASP A 1 285 ? 3.682 9.989 -16.472 1.00 93.75 285 ASP A C 1
ATOM 2252 O O . ASP A 1 285 ? 4.862 9.878 -16.151 1.00 93.75 285 ASP A O 1
ATOM 2256 N N . ARG A 1 286 ? 2.817 9.010 -16.176 1.00 95.44 286 ARG A N 1
ATOM 2257 C CA . ARG A 1 286 ? 3.242 7.774 -15.498 1.00 95.44 286 ARG A CA 1
ATOM 2258 C C . ARG A 1 286 ? 4.311 7.064 -16.323 1.00 95.44 286 ARG A C 1
ATOM 2260 O O . ARG A 1 286 ? 4.148 6.870 -17.526 1.00 95.44 286 ARG A O 1
ATOM 2267 N N . LEU A 1 287 ? 5.393 6.625 -15.678 1.00 96.50 287 LEU A N 1
ATOM 2268 C CA . LEU A 1 287 ? 6.496 5.965 -16.375 1.00 96.50 287 LEU A CA 1
ATOM 2269 C C . LEU A 1 287 ? 5.996 4.720 -17.108 1.00 96.50 287 LEU A C 1
ATOM 2271 O O . LEU A 1 287 ? 6.149 4.620 -18.323 1.00 96.50 287 LEU A O 1
ATOM 2275 N N . PHE A 1 288 ? 5.344 3.806 -16.392 1.00 95.62 288 PHE A N 1
ATOM 2276 C CA . PHE A 1 288 ? 4.753 2.606 -16.974 1.00 95.62 288 PHE A CA 1
ATOM 2277 C C . PHE A 1 288 ? 3.283 2.830 -17.343 1.00 95.62 288 PHE A C 1
ATOM 2279 O O . PHE A 1 288 ? 2.515 3.341 -16.531 1.00 95.62 288 PHE A O 1
ATOM 2286 N N . ILE A 1 289 ? 2.895 2.417 -18.551 1.00 92.00 289 ILE A N 1
ATOM 2287 C CA . ILE A 1 289 ? 1.529 2.496 -19.075 1.00 92.00 289 ILE A CA 1
ATOM 2288 C C . ILE A 1 289 ? 1.068 1.103 -19.499 1.00 92.00 289 ILE A C 1
ATOM 2290 O O . ILE A 1 289 ? 1.883 0.240 -19.830 1.00 92.00 289 ILE A O 1
ATOM 2294 N N . LEU A 1 290 ? -0.243 0.873 -19.482 1.00 81.81 290 LEU A N 1
ATOM 2295 C CA . LEU A 1 290 ? -0.806 -0.356 -20.029 1.00 81.81 290 LEU A CA 1
ATOM 2296 C C . LEU A 1 290 ? -0.891 -0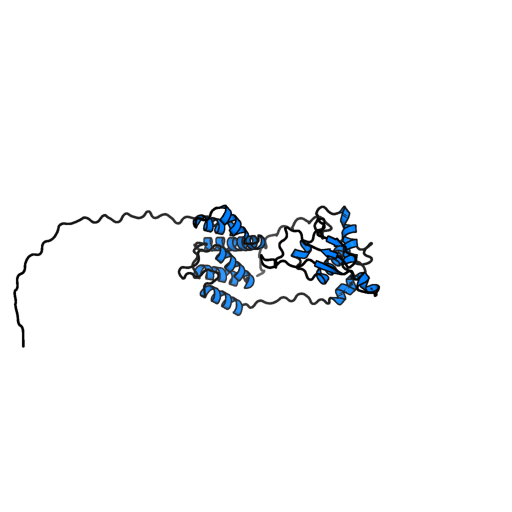.230 -21.559 1.00 81.81 290 LEU A C 1
ATOM 2298 O O . LEU A 1 290 ? -1.419 0.769 -22.040 1.00 81.81 290 LEU A O 1
ATOM 2302 N N . PRO A 1 291 ? -0.433 -1.233 -22.332 1.00 63.75 291 PRO A N 1
ATOM 2303 C CA . PRO A 1 291 ? -0.499 -1.206 -23.798 1.00 63.75 291 PRO A CA 1
ATOM 2304 C C . PRO A 1 291 ? -1.923 -1.191 -24.378 1.00 63.75 291 PRO A C 1
ATOM 2306 O O . PRO A 1 291 ? -2.089 -1.029 -25.582 1.00 63.75 291 PRO A O 1
ATOM 2309 N N . ARG A 1 292 ? -2.949 -1.433 -23.551 1.00 63.16 292 ARG A N 1
ATOM 2310 C CA . ARG A 1 292 ? -4.365 -1.468 -23.935 1.00 63.16 292 ARG A CA 1
ATOM 2311 C C . ARG A 1 292 ? -5.199 -0.731 -22.892 1.00 63.16 292 ARG A C 1
ATOM 2313 O O . ARG A 1 292 ? -4.870 -0.775 -21.704 1.00 63.16 292 ARG A O 1
ATOM 2320 N N . SER A 1 293 ? -6.302 -0.125 -23.330 1.00 52.06 293 SER A N 1
ATOM 2321 C CA . SER A 1 293 ? -7.345 0.388 -22.438 1.00 52.06 293 SER A CA 1
ATOM 2322 C C . SER A 1 293 ? -7.802 -0.724 -21.484 1.00 52.06 293 SER A C 1
ATOM 2324 O O . SER A 1 293 ? -7.927 -1.873 -21.921 1.00 52.06 293 SER A O 1
ATOM 2326 N N . PRO A 1 294 ? -8.028 -0.434 -20.190 1.00 49.09 294 PRO A N 1
ATOM 2327 C CA . PRO A 1 294 ? -8.504 -1.444 -19.259 1.00 49.09 294 PRO A CA 1
ATOM 2328 C C . PRO A 1 294 ? -9.825 -2.014 -19.780 1.00 49.09 294 PRO A C 1
ATOM 2330 O O . PRO A 1 294 ? -10.792 -1.279 -19.967 1.00 49.09 294 PRO A O 1
ATOM 2333 N N . THR A 1 295 ? -9.871 -3.327 -20.014 1.00 47.91 295 THR A N 1
ATOM 2334 C CA . THR A 1 295 ? -11.143 -4.029 -20.199 1.00 47.91 295 THR A CA 1
ATOM 2335 C C . THR A 1 295 ? -12.028 -3.731 -18.984 1.00 47.91 295 THR A C 1
ATOM 2337 O O . THR A 1 295 ? -11.502 -3.755 -17.860 1.00 47.91 295 THR A O 1
ATOM 2340 N N . PRO A 1 296 ? -13.334 -3.454 -19.161 1.00 43.31 296 PRO A N 1
ATOM 2341 C CA . PRO A 1 296 ? -14.256 -3.277 -18.045 1.00 43.31 296 PRO A CA 1
ATOM 2342 C C . PRO A 1 296 ? -14.072 -4.414 -17.040 1.00 43.31 296 PRO A C 1
ATOM 2344 O O . PRO A 1 296 ? -13.905 -5.570 -17.438 1.00 43.31 296 PRO A O 1
ATOM 2347 N N . ARG A 1 297 ? -14.040 -4.098 -15.737 1.00 41.72 297 ARG A N 1
ATOM 2348 C CA . ARG A 1 297 ? -13.936 -5.146 -14.712 1.00 41.72 297 ARG A CA 1
ATOM 2349 C C . ARG A 1 297 ? -15.076 -6.141 -14.947 1.00 41.72 297 ARG A C 1
ATOM 2351 O O . ARG A 1 297 ? -16.219 -5.686 -15.006 1.00 41.72 297 ARG A O 1
ATOM 2358 N N . PRO A 1 298 ? -14.805 -7.454 -15.037 1.00 42.22 298 PRO A N 1
ATOM 2359 C CA . PRO A 1 298 ? -15.882 -8.427 -15.030 1.00 42.22 298 PRO A CA 1
ATOM 2360 C C . PRO A 1 298 ? -16.693 -8.207 -13.752 1.00 42.22 298 PRO A C 1
ATOM 2362 O O . PRO A 1 298 ? -16.127 -8.119 -12.653 1.00 42.22 298 PRO A O 1
ATOM 2365 N N . GLN A 1 299 ? -18.004 -8.027 -13.911 1.00 42.22 299 GLN A N 1
ATOM 2366 C CA . GLN A 1 299 ? -18.917 -7.944 -12.781 1.00 42.22 299 GLN A CA 1
ATOM 2367 C C . GLN A 1 299 ? -18.719 -9.210 -11.947 1.00 42.22 299 GLN A C 1
ATOM 2369 O O . GLN A 1 299 ? -18.691 -10.321 -12.476 1.00 42.22 299 GLN A O 1
ATOM 2374 N N . ARG A 1 300 ? -18.502 -9.043 -10.641 1.00 41.25 300 ARG A N 1
ATOM 2375 C CA . ARG A 1 300 ? -18.468 -10.176 -9.719 1.00 41.25 300 ARG A CA 1
ATOM 2376 C C . ARG A 1 300 ? -19.864 -10.787 -9.718 1.00 41.25 300 ARG A C 1
ATOM 2378 O O . ARG A 1 300 ? -20.756 -10.234 -9.085 1.00 41.25 300 ARG A O 1
ATOM 2385 N N . THR A 1 301 ? -20.047 -11.899 -10.418 1.00 40.59 301 THR A N 1
ATOM 2386 C CA . THR A 1 301 ? -21.239 -12.727 -10.253 1.00 40.59 301 THR A CA 1
ATOM 2387 C C . THR A 1 301 ? -21.291 -13.197 -8.797 1.00 40.59 301 THR A C 1
ATOM 2389 O O . THR A 1 301 ? -20.270 -13.679 -8.286 1.00 40.59 301 THR A O 1
ATOM 2392 N N . PRO A 1 302 ? -22.424 -13.027 -8.095 1.00 38.69 302 PRO A N 1
ATOM 2393 C CA . PRO A 1 302 ? -22.610 -13.587 -6.768 1.00 38.69 302 PRO A CA 1
ATOM 2394 C C . PRO A 1 302 ? -22.312 -15.085 -6.797 1.00 38.69 302 PRO A C 1
ATOM 2396 O O . PRO A 1 302 ? -22.741 -15.805 -7.697 1.00 38.69 302 PRO A O 1
ATOM 2399 N N . PHE A 1 303 ? -21.541 -15.548 -5.820 1.00 36.88 303 PHE A N 1
ATOM 2400 C CA . PHE A 1 303 ? -21.332 -16.970 -5.596 1.00 36.88 303 PHE A CA 1
ATOM 2401 C C . PHE A 1 303 ? -22.666 -17.538 -5.090 1.00 36.88 303 PHE A C 1
ATOM 2403 O O . PHE A 1 303 ? -22.983 -17.408 -3.909 1.00 36.88 303 PHE A O 1
ATOM 2410 N N . HIS A 1 304 ? -23.480 -18.109 -5.977 1.00 43.09 304 HIS A N 1
ATOM 2411 C CA . HIS A 1 304 ? -24.625 -18.916 -5.567 1.00 43.09 304 HIS A CA 1
ATOM 2412 C C . HIS A 1 304 ? -24.078 -20.249 -5.060 1.00 43.09 304 HIS A C 1
ATOM 2414 O O . HIS A 1 304 ? -23.649 -21.105 -5.829 1.00 43.09 304 HIS A O 1
ATOM 2420 N N . GLY A 1 305 ? -23.983 -20.364 -3.736 1.00 42.38 305 GLY A N 1
ATOM 2421 C CA . GLY A 1 305 ? -23.572 -21.587 -3.069 1.00 42.38 305 GLY A CA 1
ATOM 2422 C C . GLY A 1 305 ? -24.619 -22.678 -3.262 1.00 42.38 305 GLY A C 1
ATOM 2423 O O . GLY A 1 305 ? -25.736 -22.555 -2.774 1.00 42.38 305 GLY A O 1
ATOM 2424 N N . GLY A 1 306 ? -24.222 -23.753 -3.929 1.00 34.09 306 GLY A N 1
ATOM 2425 C CA . GLY A 1 306 ? -24.849 -25.062 -3.825 1.00 34.09 306 GLY A CA 1
ATOM 2426 C C . GLY A 1 306 ? -23.725 -26.073 -3.674 1.00 34.09 306 GLY A C 1
ATOM 2427 O O . GLY A 1 306 ? -23.002 -26.334 -4.632 1.00 34.09 306 GLY A O 1
ATOM 2428 N N . TRP A 1 307 ? -23.514 -26.574 -2.459 1.00 39.22 307 TRP A N 1
ATOM 2429 C CA . TRP A 1 307 ? -22.690 -27.765 -2.271 1.00 39.22 307 TRP A CA 1
ATOM 2430 C C . TRP A 1 307 ? -23.530 -28.971 -2.707 1.00 39.22 307 TRP A C 1
ATOM 2432 O O . TRP A 1 307 ? -24.690 -29.044 -2.297 1.00 39.22 307 TRP A O 1
ATOM 2442 N N . PRO A 1 308 ? -23.004 -29.886 -3.536 1.00 40.28 308 PRO A N 1
ATOM 2443 C CA . PRO A 1 308 ? -23.681 -31.150 -3.781 1.00 40.28 308 PRO A CA 1
ATOM 2444 C C . PRO A 1 308 ? -23.728 -31.954 -2.474 1.00 40.28 308 PRO A C 1
ATOM 2446 O O . PRO A 1 308 ? -22.746 -31.984 -1.728 1.00 40.28 308 PRO A O 1
ATOM 2449 N N . THR A 1 309 ? -24.909 -32.514 -2.215 1.00 55.03 309 THR A N 1
ATOM 2450 C CA . THR A 1 309 ? -25.282 -33.384 -1.087 1.00 55.03 309 THR A CA 1
ATOM 2451 C C . THR A 1 309 ? -24.370 -34.585 -0.929 1.00 55.03 309 THR A C 1
ATOM 2453 O O . THR A 1 309 ? -24.028 -35.174 -1.981 1.00 55.03 309 THR A O 1
#

Sequence (309 aa):
MVPTHHRNAGGPTIQIPTGRQAPLPTERPHNPPRHHEPPSSCVETLRLSLQTAGFPPEVADIAVDARRQSTVKTYDSRLHRYYVWAGDNAADPVEASVDQVAAFLLELFREGKQISTIRNYRSAIAAVHSGFSDGSSVGTNPVLRQVLRGMFHRRPPRRRLAPSWALHEVLTTLAGSPYEPLHNAPLDKLTHKTLFLIAAASARRRSCLHALTLQRGFTRFEPGGVRLLPDPHFLPKNQSVTFTPNEIFLPSLSQASSIAEDKRWCPVRALKWYIERTKQLRTSDRLFILPRSPTPRPQRTPFHGGWPT

Foldseek 3Di:
DDDDDDDDDDDDDDDDDDDDDDDDDDDDPPDDPPPDPPPLWLLVLQLVVCVVVVHDSVVSVVVSVVDDPVLRVLLSVLVVVVVVLCVVVVADLQAGDPVRLLVVLVVCLVVVHDLVSSLSSLVSSQSNHPADPVNHTSNGDPVNVVSSVVSCVVPPDDDDDDPDDDPVVVLVVCLDPPNPPLLNHDLVSLLVLLLVLLCVQQVDDPLFLQQWFQPPPQWDQDPFFIWHGGDPPDDDPPDDPPDDDDIGGFGAVVVVDPDPSSNSSGSRVSLVSNCVVCVVVDPGRGSDDDPDDDDPPPPPDPPPDDDDD

Secondary structure (DSSP, 8-state):
--------------------PPPP--PPP-PPP---PPPSSHHHHHHHHHHHTT--HHHHHHHHHTS-HHHHHHHHHHHHHHHHHHHHTT--TTT--HHHHHHHHHHHHHTT--HHHHHHHHHHHTTT----TTS--TTT-HHHHHHHHHHHHHSPPPPPPPPP--HHHHHHHHTSTTT-STTTS-HHHHHHHHHHHHHHHH---HHHHHHBB-STTTEEEETTEEEE-B-TT---TT-BTTB-PPPEEEE-HHHH---TGGGGG-HHHHHHHHHHHHGGG-SSSBSS--SSPPPPPPP----------

pLDDT: mean 83.35, std 21.91, range [29.38, 98.56]